Protein AF-A0A938YF07-F1 (afdb_monomer)

Organism: NCBI:txid2803911

Radius of gyration: 25.74 Å; Cα contacts (8 Å, |Δi|>4): 248; chains: 1; bounding box: 40×55×88 Å

Structure (mmCIF, N/CA/C/O backbone):
data_AF-A0A938YF07-F1
#
_entry.id   AF-A0A938YF07-F1
#
loop_
_atom_site.group_PDB
_atom_site.id
_atom_site.type_symbol
_atom_site.label_atom_id
_atom_site.label_alt_id
_atom_site.label_comp_id
_atom_site.label_asym_id
_atom_site.label_entity_id
_atom_site.label_seq_id
_atom_site.pdbx_PDB_ins_code
_atom_site.Cartn_x
_atom_site.Cartn_y
_atom_site.Cartn_z
_atom_site.occupancy
_atom_site.B_iso_or_equiv
_atom_site.auth_seq_id
_atom_site.auth_comp_id
_atom_site.auth_asym_id
_atom_site.auth_atom_id
_atom_site.pdbx_PDB_model_num
ATOM 1 N N . MET A 1 1 ? 20.511 15.046 -37.469 1.00 50.72 1 MET A N 1
ATOM 2 C CA . MET A 1 1 ? 19.930 14.562 -36.196 1.00 50.72 1 MET A CA 1
ATOM 3 C C . MET A 1 1 ? 20.754 15.135 -35.040 1.00 50.72 1 MET A C 1
ATOM 5 O O . MET A 1 1 ? 21.397 14.382 -34.330 1.00 50.72 1 MET A O 1
ATOM 9 N N . HIS A 1 2 ? 20.788 16.470 -34.913 1.00 53.12 2 HIS A N 1
ATOM 10 C CA . HIS A 1 2 ? 21.632 17.211 -33.957 1.00 53.12 2 HIS A CA 1
ATOM 11 C C . HIS A 1 2 ? 21.012 18.597 -33.641 1.00 53.12 2 HIS A C 1
ATOM 13 O O . HIS A 1 2 ? 21.689 19.609 -33.744 1.00 53.12 2 HIS A O 1
ATOM 19 N N . ASP A 1 3 ? 19.713 18.646 -33.309 1.00 53.66 3 ASP A N 1
ATOM 20 C CA . ASP A 1 3 ? 18.954 19.914 -33.177 1.00 53.66 3 ASP A CA 1
ATOM 21 C C . ASP A 1 3 ? 18.110 20.046 -31.891 1.00 53.66 3 ASP A C 1
ATOM 23 O O . ASP A 1 3 ? 17.462 21.066 -31.680 1.00 53.66 3 ASP A O 1
ATOM 27 N N . PHE A 1 4 ? 18.107 19.046 -31.001 1.00 54.47 4 PHE A N 1
ATOM 28 C CA . PHE A 1 4 ? 17.311 19.118 -29.764 1.00 54.47 4 PHE A CA 1
ATOM 29 C C . PHE A 1 4 ? 18.006 19.901 -28.637 1.00 54.47 4 PHE A C 1
ATOM 31 O O . PHE A 1 4 ? 17.347 20.675 -27.944 1.00 54.47 4 PHE A O 1
ATOM 38 N N . ASP A 1 5 ? 19.326 19.764 -28.476 1.00 56.06 5 ASP A N 1
ATOM 39 C CA . ASP A 1 5 ? 20.078 20.451 -27.415 1.00 56.06 5 ASP A CA 1
ATOM 40 C C . ASP A 1 5 ? 20.082 21.981 -27.565 1.00 56.06 5 ASP A C 1
ATOM 42 O O . ASP A 1 5 ? 20.014 22.696 -26.567 1.00 56.06 5 ASP A O 1
ATOM 46 N N . ALA A 1 6 ? 20.094 22.494 -28.802 1.00 57.19 6 ALA A N 1
ATOM 47 C CA . ALA A 1 6 ? 20.014 23.932 -29.069 1.00 57.19 6 ALA A CA 1
ATOM 48 C C . ALA A 1 6 ? 18.688 24.529 -28.561 1.00 57.19 6 ALA A C 1
ATOM 50 O O . ALA A 1 6 ? 18.680 25.529 -27.842 1.00 57.19 6 ALA A O 1
ATOM 51 N N . PHE A 1 7 ? 17.567 23.863 -28.857 1.00 54.53 7 PHE A N 1
ATOM 52 C CA . PHE A 1 7 ? 16.231 24.307 -28.449 1.00 54.53 7 PHE A CA 1
ATOM 53 C C . PHE A 1 7 ? 16.016 24.227 -26.924 1.00 54.53 7 PHE A C 1
ATOM 55 O O . PHE A 1 7 ? 15.278 25.024 -26.347 1.00 54.53 7 PHE A O 1
ATOM 62 N N . ALA A 1 8 ? 16.692 23.288 -26.251 1.00 58.72 8 ALA A N 1
ATOM 63 C CA . ALA A 1 8 ? 16.672 23.158 -24.793 1.00 58.72 8 ALA A CA 1
ATOM 64 C C . ALA A 1 8 ? 17.490 24.244 -24.061 1.00 58.72 8 ALA A C 1
ATOM 66 O O . ALA A 1 8 ? 17.26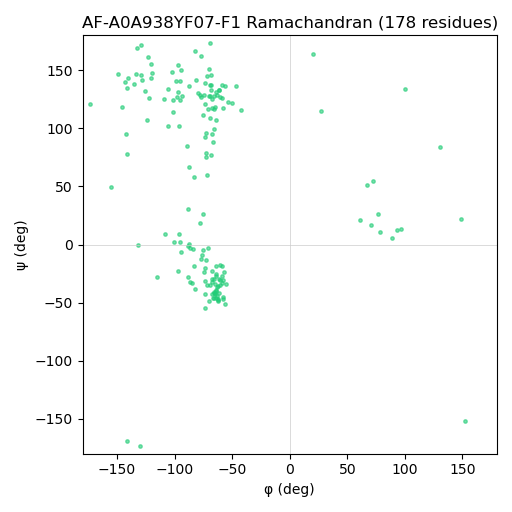3 24.476 -22.871 1.00 58.72 8 ALA A O 1
ATOM 67 N N . GLY A 1 9 ? 18.427 24.907 -24.751 1.00 56.53 9 GLY A N 1
ATOM 68 C CA . GLY A 1 9 ? 19.141 26.080 -24.242 1.00 56.53 9 GLY A CA 1
ATOM 69 C C . GLY A 1 9 ? 18.255 27.327 -24.227 1.00 56.53 9 GLY A C 1
ATOM 70 O O . GLY A 1 9 ? 18.045 27.916 -23.172 1.00 56.53 9 GLY A O 1
ATOM 71 N N . GLU A 1 10 ? 17.666 27.668 -25.376 1.00 50.78 10 GLU A N 1
ATOM 72 C CA . GLU A 1 10 ? 16.867 28.892 -25.585 1.00 50.78 10 GLU A CA 1
ATOM 73 C C . GLU A 1 10 ? 15.701 29.045 -24.581 1.00 50.78 10 GLU A C 1
ATOM 75 O O . GLU A 1 10 ? 15.372 30.146 -24.141 1.00 50.78 10 GLU A O 1
ATOM 80 N N . LEU A 1 11 ? 15.094 27.927 -24.162 1.00 55.41 11 LEU A N 1
ATOM 81 C CA . LEU A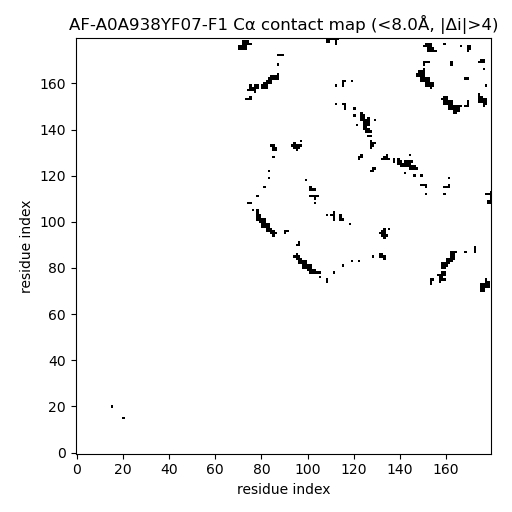 1 11 ? 14.001 27.898 -23.180 1.00 55.41 11 LEU A CA 1
ATOM 82 C C . LEU A 1 11 ? 14.430 28.176 -21.727 1.00 55.41 11 LEU A C 1
ATOM 84 O O . LEU A 1 11 ? 13.561 28.404 -20.886 1.00 55.41 11 LEU A O 1
ATOM 88 N N . ARG A 1 12 ? 15.730 28.147 -21.403 1.00 59.44 12 ARG A N 1
ATOM 89 C CA . ARG A 1 12 ? 16.237 28.414 -20.042 1.00 59.44 12 ARG A CA 1
ATOM 90 C C . ARG A 1 12 ? 16.507 29.891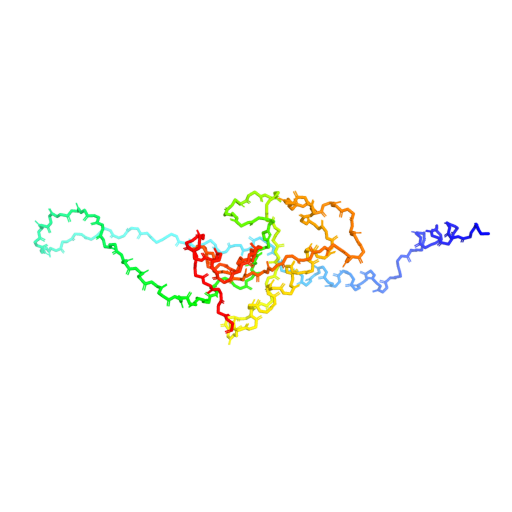 -19.772 1.00 59.44 12 ARG A C 1
ATOM 92 O O . ARG A 1 12 ? 16.384 30.308 -18.625 1.00 59.44 12 ARG A O 1
ATOM 99 N N . ASP A 1 13 ? 16.827 30.661 -20.810 1.00 54.12 13 ASP A N 1
ATOM 100 C CA . ASP A 1 13 ? 17.122 32.097 -20.715 1.00 54.12 13 ASP A CA 1
ATOM 101 C C . ASP A 1 13 ? 15.905 32.996 -21.017 1.00 54.12 13 ASP A C 1
ATOM 103 O O . ASP A 1 13 ? 16.015 34.222 -20.969 1.00 54.12 13 ASP A O 1
ATOM 107 N N . GLN A 1 14 ? 14.717 32.429 -21.277 1.00 57.50 14 GLN A N 1
ATOM 108 C CA . GLN A 1 14 ? 13.492 33.231 -21.346 1.00 57.50 14 GLN A CA 1
ATOM 109 C C . GLN A 1 14 ? 13.132 33.790 -19.956 1.00 57.50 14 GLN A C 1
ATOM 111 O O . GLN A 1 14 ? 12.811 33.013 -19.051 1.00 57.50 14 GLN A O 1
ATOM 116 N N . PRO A 1 15 ? 13.114 35.124 -19.759 1.00 58.19 15 PRO A N 1
ATOM 117 C CA . PRO A 1 15 ? 12.667 35.700 -18.501 1.00 58.19 15 PRO A CA 1
ATOM 118 C C . PRO A 1 15 ? 11.176 35.408 -18.314 1.00 58.19 15 PRO A C 1
ATOM 120 O O . PRO A 1 15 ? 10.360 35.700 -19.192 1.00 58.19 15 PRO A O 1
ATOM 123 N N . LEU A 1 16 ? 10.820 34.840 -17.157 1.00 58.72 16 LEU A N 1
ATOM 124 C CA . LEU A 1 16 ? 9.436 34.530 -16.797 1.00 58.72 16 LEU A CA 1
ATOM 125 C C . LEU A 1 16 ? 8.546 35.760 -17.011 1.00 58.72 16 LEU A C 1
ATOM 127 O O . LEU A 1 16 ? 8.784 36.817 -16.426 1.00 58.72 16 LEU A O 1
ATOM 131 N N . ALA A 1 17 ? 7.518 35.618 -17.851 1.00 66.00 17 ALA A N 1
ATOM 132 C CA . ALA A 1 17 ? 6.620 36.720 -18.175 1.00 66.00 17 ALA A CA 1
ATOM 133 C C . ALA A 1 17 ? 6.002 37.302 -16.885 1.00 66.00 17 ALA A C 1
ATOM 135 O O . ALA A 1 17 ? 5.555 36.527 -16.033 1.00 66.00 17 ALA A O 1
ATOM 136 N N . PRO A 1 18 ? 5.918 38.637 -16.724 1.00 63.75 18 PRO A N 1
ATOM 137 C CA . PRO A 1 18 ? 5.571 39.258 -15.440 1.00 63.75 18 PRO A CA 1
ATOM 138 C C . PRO A 1 18 ? 4.205 38.811 -14.889 1.00 63.75 18 PRO A C 1
ATOM 140 O O . PRO A 1 18 ? 4.049 38.667 -13.679 1.00 63.75 18 PRO A O 1
ATOM 143 N N . ALA A 1 19 ? 3.248 38.474 -15.760 1.00 65.75 19 ALA A N 1
ATOM 144 C CA . ALA A 1 19 ? 1.957 37.907 -15.362 1.00 65.75 19 ALA A CA 1
ATOM 145 C C . ALA A 1 19 ? 2.076 36.558 -14.615 1.00 65.75 19 ALA A C 1
ATOM 147 O O . ALA A 1 19 ? 1.314 36.301 -13.685 1.00 65.75 19 ALA A O 1
ATOM 148 N N . ALA A 1 20 ? 3.046 35.707 -14.974 1.00 66.94 20 ALA A N 1
ATOM 149 C CA . ALA A 1 20 ? 3.313 34.455 -14.264 1.00 66.94 20 ALA A CA 1
ATOM 150 C C . ALA A 1 20 ? 3.954 34.710 -12.888 1.00 66.94 20 ALA A C 1
ATOM 152 O O . ALA A 1 20 ? 3.644 34.017 -11.918 1.00 66.94 20 ALA A O 1
ATOM 153 N N . GLN A 1 21 ? 4.797 35.743 -12.779 1.00 74.06 21 GLN A N 1
ATOM 154 C CA . GLN A 1 21 ? 5.391 36.165 -11.510 1.00 74.06 21 GLN A CA 1
ATOM 155 C C . GLN A 1 21 ? 4.326 36.703 -10.539 1.00 74.06 21 GLN A C 1
ATOM 157 O O . GLN A 1 21 ? 4.348 36.352 -9.358 1.00 74.06 21 GLN A O 1
ATOM 162 N N . GLU A 1 22 ? 3.351 37.482 -11.021 1.00 73.94 22 GLU A N 1
ATOM 163 C CA . GLU A 1 22 ? 2.222 37.934 -10.194 1.00 73.94 22 GLU A CA 1
ATOM 164 C C . GLU A 1 22 ? 1.316 36.778 -9.747 1.00 73.94 22 GLU A C 1
ATOM 166 O O . GLU A 1 22 ? 0.947 36.718 -8.574 1.00 73.94 22 GLU A O 1
ATOM 171 N N . GLN A 1 23 ? 1.011 35.817 -10.629 1.00 75.88 23 GLN A N 1
ATOM 172 C CA . GLN A 1 23 ? 0.246 34.618 -10.257 1.00 75.88 23 GLN A CA 1
ATOM 173 C C . GLN A 1 23 ? 0.969 33.772 -9.197 1.00 75.88 23 GLN A C 1
ATOM 175 O O . GLN A 1 23 ? 0.345 33.334 -8.230 1.00 75.88 23 GLN A O 1
ATOM 180 N N . HIS A 1 24 ? 2.287 33.590 -9.323 1.00 74.81 24 HIS A N 1
ATOM 181 C CA . HIS A 1 24 ? 3.082 32.863 -8.332 1.00 74.81 24 HIS A CA 1
ATOM 182 C C . HIS A 1 24 ? 3.109 33.584 -6.970 1.00 74.81 24 HIS A C 1
ATOM 184 O O . HIS A 1 24 ? 2.916 32.955 -5.929 1.00 74.81 24 HIS A O 1
ATOM 190 N N . LEU A 1 25 ? 3.255 34.915 -6.962 1.00 81.12 25 LEU A N 1
ATOM 191 C CA . LEU A 1 25 ? 3.192 35.725 -5.739 1.00 81.12 25 LEU A CA 1
ATOM 192 C C . LEU A 1 25 ? 1.793 35.749 -5.102 1.00 81.12 25 LEU A C 1
ATOM 194 O O . LEU A 1 25 ? 1.686 35.818 -3.878 1.00 81.12 25 LEU A O 1
ATOM 198 N N . ALA A 1 26 ? 0.724 35.678 -5.898 1.00 79.31 26 ALA A N 1
ATOM 199 C CA . ALA A 1 26 ? -0.638 35.530 -5.391 1.00 79.31 26 ALA A CA 1
ATOM 200 C C . ALA A 1 26 ? -0.846 34.157 -4.727 1.00 79.31 26 ALA A C 1
ATOM 202 O O . ALA A 1 26 ? -1.408 34.091 -3.634 1.00 79.31 26 ALA A O 1
ATOM 203 N N . LEU A 1 27 ? -0.327 33.083 -5.335 1.00 79.62 27 LEU A N 1
ATOM 204 C CA . LEU A 1 27 ? -0.394 31.729 -4.779 1.00 79.62 27 LEU A CA 1
ATOM 205 C C . LEU A 1 27 ? 0.346 31.633 -3.434 1.00 79.62 27 LEU A C 1
ATOM 207 O O . LEU A 1 27 ? -0.231 31.166 -2.453 1.00 79.62 27 LEU A O 1
ATOM 211 N N . LEU A 1 28 ? 1.580 32.146 -3.354 1.00 79.69 28 LEU A N 1
ATOM 212 C CA . LEU A 1 28 ? 2.385 32.137 -2.122 1.00 79.69 28 LEU A CA 1
ATOM 213 C C . LEU A 1 28 ? 1.733 32.915 -0.965 1.00 79.69 28 LEU A C 1
ATOM 215 O O . LEU A 1 28 ? 1.918 32.549 0.190 1.00 79.69 28 LEU A O 1
ATOM 219 N N . ARG A 1 29 ? 0.937 33.953 -1.259 1.00 81.94 29 ARG A N 1
ATOM 220 C CA . ARG A 1 29 ? 0.159 34.713 -0.259 1.00 81.94 29 ARG A CA 1
ATOM 221 C C . ARG A 1 29 ? -1.111 34.005 0.224 1.00 81.94 29 ARG A C 1
ATOM 223 O O . ARG A 1 29 ? -1.709 34.469 1.188 1.00 81.94 29 ARG A O 1
ATOM 230 N N . SER A 1 30 ? -1.543 32.933 -0.442 1.00 77.88 30 SER A N 1
ATOM 231 C CA . SER A 1 30 ? -2.731 32.154 -0.052 1.00 77.88 30 SER A CA 1
ATOM 232 C C . SER A 1 30 ? -2.414 30.944 0.837 1.00 77.88 30 SER A C 1
ATOM 234 O O . SER A 1 30 ? -3.331 30.302 1.345 1.00 77.88 30 SER A O 1
ATOM 236 N N . LEU A 1 31 ? -1.128 30.640 1.047 1.00 79.88 31 LEU A N 1
ATOM 237 C CA . LEU A 1 31 ? -0.690 29.570 1.940 1.00 79.88 31 LEU A CA 1
ATOM 238 C C . LEU A 1 31 ? -0.862 30.003 3.411 1.00 79.88 31 LEU A C 1
ATOM 240 O O . LEU A 1 31 ? -0.389 31.084 3.771 1.00 79.88 31 LEU A O 1
ATOM 244 N N . PRO A 1 32 ? -1.514 29.197 4.271 1.00 74.69 32 PRO A N 1
ATOM 245 C CA . PRO A 1 32 ? -1.652 29.512 5.690 1.00 74.69 32 PRO A CA 1
ATOM 246 C C . PRO A 1 32 ? -0.302 29.426 6.415 1.00 74.69 32 PRO A C 1
ATOM 248 O O . PRO A 1 32 ? 0.536 28.581 6.095 1.00 74.69 32 PRO A O 1
ATOM 251 N N . ASP A 1 33 ? -0.103 30.292 7.410 1.00 70.56 33 ASP A N 1
ATOM 252 C CA . ASP A 1 33 ? 1.148 30.369 8.170 1.00 70.56 33 ASP A CA 1
ATOM 253 C C . ASP A 1 33 ? 1.360 29.094 9.023 1.00 70.56 33 ASP A C 1
ATOM 255 O O . ASP A 1 33 ? 0.491 28.743 9.829 1.00 70.56 33 ASP A O 1
ATOM 259 N N . PRO A 1 34 ? 2.499 28.383 8.891 1.00 57.16 34 PRO A N 1
ATOM 260 C CA . PRO A 1 34 ? 2.775 27.168 9.660 1.00 57.16 34 PRO A CA 1
ATOM 261 C C . PRO A 1 34 ? 3.057 27.411 11.159 1.00 57.16 34 PRO A C 1
ATOM 263 O O . PRO A 1 34 ? 3.269 26.445 11.898 1.00 57.16 34 PRO A O 1
ATOM 266 N N . GLY A 1 35 ? 3.091 28.663 11.629 1.00 54.09 35 GLY A N 1
ATOM 267 C CA . GLY A 1 35 ? 3.403 29.020 13.014 1.00 54.09 35 GLY A CA 1
ATOM 268 C C . GLY A 1 35 ? 2.302 28.724 14.044 1.00 54.09 35 GLY A C 1
ATOM 269 O O . GLY A 1 35 ? 2.615 28.413 15.196 1.00 54.09 35 GLY A O 1
ATOM 270 N N . GLU A 1 36 ? 1.019 28.784 13.672 1.00 50.62 36 GLU A N 1
ATOM 271 C CA . GLU A 1 36 ? -0.093 28.768 14.641 1.00 50.62 36 GLU A CA 1
ATOM 272 C C . GLU A 1 36 ? -0.574 27.357 15.031 1.00 50.62 36 GLU A C 1
ATOM 274 O O . GLU A 1 36 ? -1.713 26.957 14.788 1.00 50.62 36 GLU A O 1
ATOM 279 N N . ARG A 1 37 ? 0.279 26.595 15.729 1.00 53.22 37 ARG A N 1
ATOM 280 C CA . ARG A 1 37 ? -0.170 25.404 16.478 1.00 53.22 37 ARG A CA 1
ATOM 281 C C . ARG A 1 37 ? -0.921 25.857 17.745 1.00 53.22 37 ARG A C 1
ATOM 283 O O . ARG A 1 37 ? -0.295 26.503 18.589 1.00 53.22 37 ARG A O 1
ATOM 290 N N . PRO A 1 38 ? -2.205 25.501 17.960 1.00 45.00 38 PRO A N 1
ATOM 291 C CA . PRO A 1 38 ? -2.936 25.932 19.151 1.00 45.00 38 PRO A CA 1
ATOM 292 C C . PRO A 1 38 ? -2.330 25.354 20.438 1.00 45.00 38 PRO A C 1
ATOM 294 O O . PRO A 1 38 ? -2.472 24.167 20.737 1.00 45.00 38 PRO A O 1
ATOM 297 N N . VAL A 1 39 ? -1.663 26.197 21.231 1.00 55.97 39 VAL A N 1
ATOM 298 C CA . VAL A 1 39 ? -1.123 25.806 22.541 1.00 55.97 39 VAL A CA 1
ATOM 299 C C . VAL A 1 39 ? -2.280 25.678 23.532 1.00 55.97 39 VAL A C 1
ATOM 301 O O . VAL A 1 39 ? -2.694 26.648 24.165 1.00 55.97 39 VAL A O 1
ATOM 304 N N . THR A 1 40 ? -2.819 24.465 23.669 1.00 56.22 40 THR A N 1
ATOM 305 C CA . THR A 1 40 ? -3.907 24.163 24.608 1.00 56.22 40 THR A CA 1
ATOM 306 C C . THR A 1 40 ? -3.490 24.506 26.048 1.00 56.22 40 THR A C 1
ATOM 308 O O . THR A 1 40 ? -2.544 23.894 26.560 1.00 56.22 40 THR A O 1
ATOM 311 N N . PRO A 1 41 ? -4.162 25.448 26.738 1.00 46.06 41 PRO A N 1
ATOM 312 C CA . PRO A 1 41 ? -3.765 25.860 28.080 1.00 46.06 41 PRO A CA 1
ATOM 313 C C . PRO A 1 41 ? -3.995 24.737 29.100 1.00 46.06 41 PRO A C 1
ATOM 315 O O . PRO A 1 41 ? -5.021 24.057 29.098 1.00 46.06 41 PRO A O 1
ATOM 318 N N . ALA A 1 42 ? -3.028 24.543 29.998 1.00 48.38 42 ALA A N 1
ATOM 319 C CA . ALA A 1 42 ? -2.983 23.379 30.879 1.00 48.38 42 ALA A CA 1
ATOM 320 C C . ALA A 1 42 ? -4.179 23.288 31.851 1.00 48.38 42 ALA A C 1
ATOM 322 O O . ALA A 1 42 ? -4.438 24.201 32.643 1.00 48.38 42 ALA A O 1
ATOM 323 N N . ALA A 1 43 ? -4.840 22.124 31.877 1.00 45.06 43 ALA A N 1
ATOM 324 C CA . ALA A 1 43 ? -5.904 21.796 32.825 1.00 45.06 43 ALA A CA 1
ATOM 325 C C . ALA A 1 43 ? -5.360 21.693 34.269 1.00 45.06 43 ALA A C 1
ATOM 327 O O . ALA A 1 43 ? -4.941 20.640 34.755 1.00 45.06 43 ALA A O 1
ATOM 328 N N . ARG A 1 44 ? -5.332 22.834 34.964 1.00 49.28 44 ARG A N 1
ATOM 329 C CA . ARG A 1 44 ? -4.754 23.002 36.305 1.00 49.28 44 ARG A CA 1
ATOM 330 C C . ARG A 1 44 ? -5.406 22.074 37.341 1.00 49.28 44 ARG A C 1
ATOM 332 O O . ARG A 1 44 ? -6.611 22.141 37.575 1.00 49.28 44 ARG A O 1
ATOM 339 N N . ARG A 1 45 ? -4.576 21.287 38.042 1.00 51.47 45 ARG A N 1
ATOM 340 C CA . ARG A 1 45 ? -4.960 20.409 39.170 1.00 51.47 45 ARG A CA 1
ATOM 341 C C . ARG A 1 45 ? -5.942 21.092 40.138 1.00 51.47 45 ARG A C 1
ATOM 343 O O . ARG A 1 45 ? -5.542 22.004 40.864 1.00 51.47 45 ARG A O 1
ATOM 350 N N . ARG A 1 46 ? -7.170 20.576 40.264 1.00 49.59 46 ARG A N 1
ATOM 351 C CA . ARG A 1 46 ? -8.051 20.856 41.413 1.00 49.59 46 ARG A CA 1
ATOM 352 C C . ARG A 1 46 ? -7.928 19.726 42.438 1.00 49.59 46 ARG A C 1
ATOM 354 O O . ARG A 1 46 ? -8.493 18.655 42.263 1.00 49.59 46 ARG A O 1
ATOM 361 N N . ARG A 1 47 ? -7.175 19.961 43.519 1.00 50.53 47 ARG A N 1
ATOM 362 C CA . ARG A 1 47 ? -7.198 19.088 44.706 1.00 50.53 47 ARG A CA 1
ATOM 363 C C . ARG A 1 47 ? -8.488 19.352 45.488 1.00 50.53 47 ARG A C 1
ATOM 365 O O . ARG A 1 47 ? -8.603 20.406 46.102 1.00 50.53 47 ARG A O 1
ATOM 372 N N . GLY A 1 48 ? -9.401 18.383 45.502 1.00 42.66 48 GLY A N 1
ATOM 373 C CA . GLY A 1 48 ? -10.562 18.342 46.394 1.00 42.66 48 GLY A CA 1
ATOM 374 C C . GLY A 1 48 ? -10.577 17.045 47.206 1.00 42.66 48 GLY A C 1
ATOM 375 O O . GLY A 1 48 ? -10.837 15.980 46.663 1.00 42.66 48 GLY A O 1
ATOM 376 N N . ARG A 1 49 ? -10.275 17.141 48.503 1.00 47.53 49 ARG A N 1
ATOM 377 C CA . ARG A 1 49 ? -10.698 16.192 49.556 1.00 47.53 49 ARG A CA 1
ATOM 378 C C . ARG A 1 49 ? -11.989 16.787 50.159 1.00 47.53 49 ARG A C 1
ATOM 380 O O . ARG A 1 49 ? -12.076 18.011 50.167 1.00 47.53 49 ARG A O 1
ATOM 387 N N . VAL A 1 50 ? -12.992 16.087 50.697 1.00 43.84 50 VAL A N 1
ATOM 388 C CA . VAL A 1 50 ? -13.296 14.654 50.970 1.00 43.84 50 VAL A CA 1
ATOM 389 C C . VAL A 1 50 ? -14.824 14.453 50.680 1.00 43.84 50 VAL A C 1
ATOM 391 O O . VAL A 1 50 ? -15.402 15.355 50.087 1.00 43.84 50 VAL A O 1
ATOM 394 N N . ILE A 1 51 ? -15.584 13.380 50.974 1.00 44.31 51 ILE A N 1
ATOM 395 C CA . ILE A 1 51 ? -15.500 12.243 51.920 1.00 44.31 51 ILE A CA 1
ATOM 396 C C . ILE A 1 51 ? -16.190 11.003 51.299 1.00 44.31 51 ILE A C 1
ATOM 398 O O . ILE A 1 51 ? -17.235 11.154 50.678 1.00 44.31 51 ILE A O 1
ATOM 402 N N . GLY A 1 52 ? -15.696 9.792 51.597 1.00 39.66 52 GLY A N 1
ATOM 403 C CA . GLY A 1 52 ? -16.535 8.581 51.695 1.00 39.66 52 GLY A CA 1
ATOM 404 C C . GLY A 1 52 ? -16.557 7.627 50.490 1.00 39.66 52 GLY A C 1
ATOM 405 O O . GLY A 1 52 ? -16.751 8.051 49.359 1.00 39.66 52 GLY A O 1
ATOM 406 N N . GLY A 1 53 ? -16.415 6.320 50.763 1.00 41.81 53 GLY A N 1
ATOM 407 C CA . GLY A 1 53 ? -16.644 5.243 49.783 1.00 41.81 53 GLY A CA 1
ATOM 408 C C . GLY A 1 53 ? -15.523 4.201 49.678 1.00 41.81 53 GLY A C 1
ATOM 409 O O . GLY A 1 53 ? -14.675 4.313 48.807 1.00 41.81 53 GLY A O 1
ATOM 410 N N . LEU A 1 54 ? -15.551 3.205 50.575 1.00 44.09 54 LEU A N 1
ATOM 411 C CA . LEU A 1 54 ? -14.979 1.844 50.487 1.00 44.09 54 LEU A CA 1
ATOM 412 C C . LEU A 1 54 ? -13.739 1.591 49.585 1.00 44.09 54 LEU A C 1
ATOM 414 O O . LEU A 1 54 ? -13.831 1.579 48.362 1.00 44.09 54 LEU A O 1
ATOM 418 N N . ALA A 1 55 ? -12.604 1.222 50.194 1.00 49.03 55 ALA A N 1
ATOM 419 C CA . ALA A 1 55 ? -11.393 0.808 49.477 1.00 49.03 55 ALA A CA 1
ATOM 420 C C . ALA A 1 55 ? -11.156 -0.716 49.533 1.00 49.03 55 ALA A C 1
ATOM 422 O O . ALA A 1 55 ? -10.632 -1.229 50.519 1.00 49.03 55 ALA A O 1
ATOM 423 N N . ILE A 1 56 ? -11.483 -1.418 48.443 1.00 48.72 56 ILE A N 1
ATOM 424 C CA . ILE A 1 56 ? -10.930 -2.731 48.060 1.00 48.72 56 ILE A CA 1
ATOM 425 C C . ILE A 1 56 ? -10.756 -2.679 46.528 1.00 48.72 56 ILE A C 1
ATOM 427 O O . ILE A 1 56 ? -11.652 -2.211 45.838 1.00 48.72 56 ILE A O 1
ATOM 431 N N . GLY A 1 57 ? -9.653 -3.102 45.914 1.00 45.88 57 GLY A N 1
ATOM 432 C CA . GLY A 1 57 ? -8.456 -3.711 46.508 1.00 45.88 57 GLY A CA 1
ATOM 433 C C . GLY A 1 57 ? -7.748 -4.724 45.603 1.00 45.88 57 GLY A C 1
ATOM 434 O O . GLY A 1 57 ? -7.034 -5.574 46.120 1.00 45.88 57 GLY A O 1
ATOM 435 N N . ALA A 1 58 ? -7.945 -4.667 44.281 1.00 44.09 58 ALA A N 1
ATOM 436 C CA . ALA A 1 58 ? -7.257 -5.528 43.323 1.00 44.09 58 ALA A CA 1
ATOM 437 C C . ALA A 1 58 ? -6.994 -4.782 42.005 1.00 44.09 58 ALA A C 1
ATOM 439 O O . ALA A 1 58 ? -7.923 -4.371 41.314 1.00 44.09 58 ALA A O 1
ATOM 440 N N . VAL A 1 59 ? -5.718 -4.635 41.652 1.00 58.56 59 VAL A N 1
ATOM 441 C CA . VAL A 1 59 ? -5.277 -4.414 40.270 1.00 58.56 59 VAL A CA 1
ATOM 442 C C . VAL A 1 59 ? -4.775 -5.758 39.769 1.00 58.56 59 VAL A C 1
ATOM 444 O O . VAL A 1 59 ? -3.878 -6.301 40.405 1.00 58.56 59 VAL A O 1
ATOM 447 N N . LEU A 1 60 ? -5.304 -6.263 38.649 1.00 46.03 60 LEU A N 1
ATOM 448 C CA . LEU A 1 60 ? -4.564 -7.083 37.678 1.00 46.03 60 LEU A CA 1
ATOM 449 C C . LEU A 1 60 ? -5.412 -7.372 36.422 1.00 46.03 60 LEU A C 1
ATOM 451 O O . LEU A 1 60 ? -6.492 -7.934 36.522 1.00 46.03 60 LEU A O 1
ATOM 455 N N . ALA A 1 61 ? -4.867 -6.935 35.283 1.00 50.81 61 ALA A N 1
ATOM 456 C CA . ALA A 1 61 ? -4.896 -7.440 33.899 1.00 50.81 61 ALA A CA 1
ATOM 457 C C . ALA A 1 61 ? -5.975 -8.419 33.344 1.00 50.81 61 ALA A C 1
ATOM 459 O O . ALA A 1 61 ? -6.626 -9.192 34.030 1.00 50.81 61 ALA A O 1
ATOM 460 N N . VAL A 1 62 ? -5.998 -8.471 32.003 1.00 49.09 62 VAL A N 1
ATOM 461 C CA . VAL A 1 62 ? -6.640 -9.492 31.142 1.00 49.09 62 VAL A CA 1
ATOM 462 C C . VAL A 1 62 ? -8.174 -9.456 31.071 1.00 49.09 62 VAL A C 1
ATOM 464 O O . VAL A 1 62 ? -8.859 -10.472 31.149 1.00 49.09 62 VAL A O 1
ATOM 467 N N . GLY A 1 63 ? -8.712 -8.287 30.711 1.00 36.78 63 GLY A N 1
ATOM 468 C CA . GLY A 1 63 ? -9.912 -8.217 29.865 1.00 36.78 63 GLY A CA 1
ATOM 469 C C . GLY A 1 63 ? -9.580 -8.618 28.420 1.00 36.78 63 GLY A C 1
ATOM 470 O O . GLY A 1 63 ? -9.664 -7.792 27.517 1.00 36.78 63 GLY A O 1
ATOM 471 N N . GLY A 1 64 ? -9.098 -9.848 28.215 1.00 43.22 64 GLY A N 1
ATOM 472 C CA . GLY A 1 64 ? -8.634 -10.338 26.916 1.00 43.22 64 GLY A CA 1
ATOM 473 C C . GLY A 1 64 ? -9.799 -10.592 25.966 1.00 43.22 64 GLY A C 1
ATOM 474 O O . GLY A 1 64 ? -10.403 -11.661 26.012 1.00 43.22 64 GLY A O 1
ATOM 475 N N . GLY A 1 65 ? -10.116 -9.618 25.111 1.00 39.16 65 GLY A N 1
ATOM 476 C CA . GLY A 1 65 ? -11.156 -9.749 24.093 1.00 39.16 65 GLY A CA 1
ATOM 477 C C . GLY A 1 65 ? -10.782 -10.797 23.048 1.00 39.16 65 GLY A C 1
ATOM 478 O O . GLY A 1 65 ? -10.022 -10.513 22.126 1.00 39.16 65 GLY A O 1
ATOM 479 N N . THR A 1 66 ? -11.328 -12.007 23.175 1.00 47.84 66 THR A N 1
ATOM 480 C CA . THR A 1 66 ? -11.177 -13.091 22.198 1.00 47.84 66 THR A CA 1
ATOM 481 C C . THR A 1 66 ? -11.997 -12.801 20.942 1.00 47.84 66 THR A C 1
ATOM 483 O O . THR A 1 66 ? -13.082 -13.342 20.733 1.00 47.84 66 THR A O 1
ATOM 486 N N . ALA A 1 67 ? -11.455 -11.940 20.080 1.00 47.25 67 ALA A N 1
ATOM 487 C CA . ALA A 1 67 ? -11.968 -11.681 18.742 1.00 47.25 67 ALA A CA 1
ATOM 488 C C . ALA A 1 67 ? -11.778 -12.917 17.840 1.00 47.25 67 ALA A C 1
ATOM 490 O O . ALA A 1 67 ? -10.877 -12.972 17.006 1.00 47.25 67 ALA A O 1
ATOM 491 N N . VAL A 1 68 ? -12.639 -13.927 18.011 1.00 48.06 68 VAL A N 1
ATOM 492 C CA . VAL A 1 68 ? -12.761 -15.077 17.099 1.00 48.06 68 VAL A CA 1
ATOM 493 C C . VAL A 1 68 ? -13.444 -14.596 15.815 1.00 48.06 68 VAL A C 1
ATOM 495 O O . VAL A 1 68 ? -14.639 -14.780 15.591 1.00 48.06 68 VAL A O 1
ATOM 498 N N . ALA A 1 69 ? -12.665 -13.890 15.004 1.00 45.66 69 ALA A N 1
ATOM 499 C CA . ALA A 1 69 ? -13.101 -13.188 13.813 1.00 45.66 69 ALA A CA 1
ATOM 500 C C . ALA A 1 69 ? -13.029 -14.090 12.573 1.00 45.66 69 ALA A C 1
ATOM 502 O O . ALA A 1 69 ? -12.068 -14.047 11.806 1.00 45.66 69 ALA A O 1
ATOM 503 N N . ILE A 1 70 ? -14.079 -14.882 12.340 1.00 41.84 70 ILE A N 1
ATOM 504 C CA . ILE A 1 70 ? -14.290 -15.529 11.038 1.00 41.84 70 ILE A CA 1
ATOM 505 C C . ILE A 1 70 ? -14.604 -14.424 10.016 1.00 41.84 70 ILE A C 1
ATOM 507 O O . ILE A 1 70 ? -15.746 -13.987 9.906 1.00 41.84 70 ILE A O 1
ATOM 511 N N . GLY A 1 71 ? -13.581 -13.947 9.301 1.00 53.06 71 GLY A N 1
ATOM 512 C CA . GLY A 1 71 ? -13.725 -12.955 8.231 1.00 53.06 71 GLY A CA 1
ATOM 513 C C . GLY A 1 71 ? -14.157 -11.560 8.698 1.00 53.06 71 GLY A C 1
ATOM 514 O O . GLY A 1 71 ? -15.105 -11.000 8.149 1.00 53.06 71 GLY A O 1
ATOM 515 N N . ALA A 1 72 ? -13.482 -10.975 9.696 1.00 64.69 72 ALA A N 1
ATOM 516 C CA . ALA A 1 72 ? -13.711 -9.568 10.029 1.00 64.69 72 ALA A CA 1
ATOM 517 C C . ALA A 1 72 ? -13.184 -8.639 8.921 1.00 64.69 72 ALA A C 1
ATOM 519 O O . ALA A 1 72 ? -11.976 -8.444 8.757 1.00 64.69 72 ALA A O 1
ATOM 520 N N . PHE A 1 73 ? -14.123 -8.027 8.202 1.00 73.19 73 PHE A N 1
ATOM 521 C CA . PHE A 1 73 ? -13.873 -6.819 7.427 1.00 73.19 73 PHE A CA 1
ATOM 522 C C . PHE A 1 73 ? -13.891 -5.609 8.363 1.00 73.19 73 PHE A C 1
ATOM 524 O O . PHE A 1 73 ? -14.837 -5.422 9.132 1.00 73.19 73 PHE A O 1
ATOM 531 N N . SER A 1 74 ? -12.865 -4.770 8.278 1.00 76.12 74 SER A N 1
ATOM 532 C CA . SER A 1 74 ? -12.774 -3.499 8.997 1.00 76.12 74 SER A CA 1
ATOM 533 C C . SER A 1 74 ? -12.646 -2.343 8.011 1.00 76.12 74 SER A C 1
ATOM 535 O O . SER A 1 74 ? -12.194 -2.513 6.882 1.00 76.12 74 SER A O 1
ATOM 537 N N . THR A 1 75 ? -13.047 -1.152 8.436 1.00 79.25 75 THR A N 1
ATOM 538 C CA . THR A 1 75 ? -12.844 0.095 7.692 1.00 79.25 75 THR A CA 1
ATOM 539 C C . THR A 1 75 ? -11.577 0.783 8.187 1.00 79.25 75 THR A C 1
ATOM 541 O O . THR A 1 75 ? -11.343 0.811 9.396 1.00 79.25 75 THR A O 1
ATOM 544 N N . ALA A 1 76 ? -10.789 1.371 7.287 1.00 74.88 76 ALA A N 1
ATOM 545 C CA . ALA A 1 76 ? -9.725 2.286 7.693 1.00 74.88 76 ALA A CA 1
ATOM 546 C C . ALA A 1 76 ? -10.334 3.500 8.423 1.00 74.88 76 ALA A C 1
ATOM 548 O O . ALA A 1 76 ? -11.327 4.068 7.968 1.00 74.88 76 ALA A O 1
ATOM 549 N N . THR A 1 77 ? -9.767 3.867 9.572 1.00 74.69 77 THR A N 1
ATOM 550 C CA . THR A 1 77 ? -10.161 5.047 10.363 1.00 74.69 77 THR A CA 1
ATOM 551 C C . THR A 1 77 ? -9.273 6.255 10.086 1.00 74.69 77 THR A C 1
ATOM 553 O O . THR A 1 77 ? -9.703 7.383 10.313 1.00 74.69 77 THR A O 1
ATOM 556 N N . ASP A 1 78 ? -8.056 6.029 9.590 1.00 76.44 78 ASP A N 1
ATOM 557 C CA . ASP A 1 78 ? -7.238 7.049 8.938 1.00 76.44 78 ASP A CA 1
ATOM 558 C C . ASP A 1 78 ? -7.338 6.834 7.422 1.00 76.44 78 ASP A C 1
ATOM 560 O O . ASP A 1 78 ? -6.926 5.796 6.900 1.00 76.44 78 ASP A O 1
ATOM 564 N N . THR A 1 79 ? -7.941 7.802 6.729 1.00 74.69 79 THR A N 1
ATOM 565 C CA . THR A 1 79 ? -8.107 7.793 5.269 1.00 74.69 79 THR A CA 1
ATOM 566 C C . THR A 1 79 ? -7.207 8.808 4.564 1.00 74.69 79 THR A C 1
ATOM 568 O O . THR A 1 79 ? -7.374 9.006 3.365 1.00 74.69 79 THR A O 1
ATOM 571 N N . ALA A 1 80 ? -6.265 9.447 5.271 1.00 77.31 80 ALA A N 1
ATOM 572 C CA . ALA A 1 80 ? -5.311 10.387 4.678 1.00 77.31 80 ALA A CA 1
ATOM 573 C C . ALA A 1 80 ? -4.077 9.674 4.100 1.00 77.31 80 ALA A C 1
ATOM 575 O O . ALA A 1 80 ? -3.536 10.093 3.075 1.00 77.31 80 ALA A O 1
ATOM 576 N N . THR A 1 81 ? -3.655 8.573 4.727 1.00 85.38 81 THR A N 1
ATOM 577 C CA . THR A 1 81 ? -2.409 7.869 4.400 1.00 85.38 81 THR A CA 1
ATOM 578 C C . THR A 1 81 ? -2.619 6.357 4.334 1.00 85.38 81 THR A C 1
ATOM 580 O O . THR A 1 81 ? -3.267 5.771 5.199 1.00 85.38 81 THR A O 1
ATOM 583 N N . GLY A 1 82 ? -2.021 5.707 3.336 1.00 90.94 82 GLY A N 1
ATOM 584 C CA . GLY A 1 82 ? -1.922 4.251 3.242 1.00 90.94 82 GLY A CA 1
ATOM 585 C C . GLY A 1 82 ? -0.506 3.784 2.901 1.00 90.94 82 GLY A C 1
ATOM 586 O O . GLY A 1 82 ? 0.354 4.584 2.527 1.00 90.94 82 GLY A O 1
ATOM 587 N N . TYR A 1 83 ? -0.267 2.476 3.020 1.00 93.12 83 TYR A N 1
ATOM 588 C CA . TYR A 1 83 ? 1.025 1.852 2.720 1.00 93.12 83 TYR A CA 1
ATOM 589 C C . TYR A 1 83 ? 0.901 0.700 1.718 1.00 93.12 83 TYR A C 1
ATOM 591 O O . TYR A 1 83 ? 0.080 -0.200 1.887 1.00 93.12 83 TYR A O 1
ATOM 599 N N . CYS A 1 84 ? 1.759 0.701 0.699 1.00 93.56 84 CYS A N 1
ATOM 600 C CA . CYS A 1 84 ? 1.971 -0.426 -0.207 1.00 93.56 84 CYS A CA 1
ATOM 601 C C . CYS A 1 84 ? 3.210 -1.209 0.246 1.00 93.56 84 CYS A C 1
ATOM 603 O O . CYS A 1 84 ? 4.274 -0.605 0.383 1.00 93.56 84 CYS A O 1
ATOM 605 N N . TYR A 1 85 ? 3.101 -2.523 0.443 1.00 94.56 85 TYR A N 1
ATOM 606 C CA . TYR A 1 85 ? 4.196 -3.373 0.924 1.00 94.56 85 TYR A CA 1
ATOM 607 C C . TYR A 1 85 ? 4.861 -4.196 -0.198 1.00 94.56 85 TYR A C 1
ATOM 609 O O . TYR A 1 85 ? 4.219 -4.592 -1.175 1.00 94.56 85 TYR A O 1
ATOM 617 N N . ALA A 1 86 ? 6.161 -4.458 -0.038 1.00 93.69 86 ALA A N 1
ATOM 618 C CA . ALA A 1 86 ? 7.012 -5.219 -0.953 1.00 93.69 86 ALA A CA 1
ATOM 619 C C . ALA A 1 86 ? 6.966 -6.733 -0.681 1.00 93.69 86 ALA A C 1
ATOM 621 O O . ALA A 1 86 ? 7.074 -7.531 -1.615 1.00 93.69 86 ALA A O 1
ATOM 622 N N . SER A 1 87 ? 6.787 -7.126 0.583 1.00 92.06 87 SER A N 1
ATOM 623 C CA . SER A 1 87 ? 6.552 -8.504 1.023 1.00 92.06 87 SER A CA 1
ATOM 624 C C . SER A 1 87 ? 5.324 -8.606 1.936 1.00 92.06 87 SER A C 1
ATOM 626 O O . SER A 1 87 ? 4.726 -7.604 2.331 1.00 92.06 87 SER A O 1
ATOM 628 N N . ALA A 1 88 ? 4.920 -9.834 2.262 1.00 92.12 88 ALA A N 1
ATOM 629 C CA . ALA A 1 88 ? 3.844 -10.112 3.208 1.00 92.12 88 ALA A CA 1
ATOM 630 C C . ALA A 1 88 ? 4.368 -10.074 4.657 1.00 92.12 88 ALA A C 1
ATOM 632 O O . ALA A 1 88 ? 4.278 -11.064 5.376 1.00 92.12 88 ALA A O 1
ATOM 633 N N . ASP A 1 89 ? 4.940 -8.938 5.068 1.00 89.75 89 ASP A N 1
ATOM 634 C CA . ASP A 1 89 ? 5.555 -8.736 6.384 1.00 89.75 89 ASP A CA 1
ATOM 635 C C . ASP A 1 89 ? 5.237 -7.336 6.925 1.00 89.75 89 ASP A C 1
ATOM 637 O O . ASP A 1 89 ? 5.257 -6.354 6.182 1.00 89.75 89 ASP A O 1
ATOM 641 N N . LEU A 1 90 ? 5.028 -7.217 8.240 1.00 88.00 90 LEU A N 1
ATOM 642 C CA . LEU A 1 90 ? 4.766 -5.938 8.921 1.00 88.00 90 LEU A CA 1
ATOM 643 C C . LEU A 1 90 ? 6.032 -5.084 9.163 1.00 88.00 90 LEU A C 1
ATOM 645 O O . LEU A 1 90 ? 6.005 -4.192 10.009 1.00 88.00 90 LEU A O 1
ATOM 649 N N . ASP A 1 91 ? 7.143 -5.338 8.460 1.00 86.50 91 ASP A N 1
ATOM 650 C CA . ASP A 1 91 ? 8.350 -4.511 8.583 1.00 86.50 91 ASP A CA 1
ATOM 651 C C . ASP A 1 91 ? 8.068 -3.084 8.082 1.00 86.50 91 ASP A C 1
ATOM 653 O O . ASP A 1 91 ? 7.740 -2.858 6.916 1.00 86.50 91 ASP A O 1
ATOM 657 N N . GLU A 1 92 ? 8.199 -2.121 8.993 1.00 81.75 92 GLU A N 1
ATOM 658 C CA . GLU A 1 92 ? 7.987 -0.691 8.773 1.00 81.75 92 GLU A CA 1
ATOM 659 C C . GLU A 1 92 ? 9.126 0.001 8.001 1.00 81.75 92 GLU A C 1
ATOM 661 O O . GLU A 1 92 ? 9.014 1.190 7.679 1.00 81.75 92 GLU A O 1
ATOM 666 N N . SER A 1 93 ? 10.207 -0.729 7.701 1.00 83.12 93 SER A N 1
ATOM 667 C CA . SER A 1 93 ? 11.346 -0.292 6.891 1.00 83.12 93 SER A CA 1
ATOM 668 C C . SER A 1 93 ? 10.926 0.403 5.595 1.00 83.12 93 SER A C 1
ATOM 670 O O . SER A 1 93 ? 10.105 -0.100 4.826 1.00 83.12 93 SER A O 1
ATOM 672 N N . VAL A 1 94 ? 11.595 1.517 5.281 1.00 77.06 94 VAL A N 1
ATOM 673 C CA . VAL A 1 94 ? 11.457 2.222 3.990 1.00 77.06 94 VAL A CA 1
ATOM 674 C C . VAL A 1 94 ? 11.843 1.350 2.789 1.00 77.06 94 VAL A C 1
ATOM 676 O O . VAL A 1 94 ? 11.452 1.644 1.668 1.00 77.06 94 VAL A O 1
ATOM 679 N N . THR A 1 95 ? 12.577 0.251 3.014 1.00 84.38 95 THR A N 1
ATOM 680 C CA . THR A 1 95 ? 12.879 -0.744 1.968 1.00 84.38 95 THR A CA 1
ATOM 681 C C . TH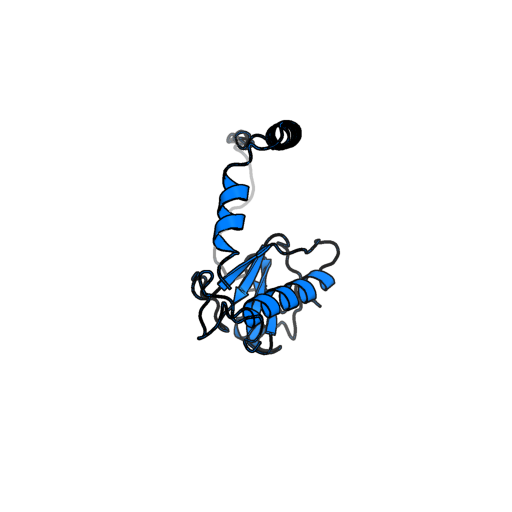R A 1 95 ? 11.824 -1.846 1.848 1.00 84.38 95 THR A C 1
ATOM 683 O O . THR A 1 95 ? 11.967 -2.708 0.988 1.00 84.38 95 THR A O 1
ATOM 686 N N . ASN A 1 96 ? 10.776 -1.841 2.678 1.00 85.56 96 ASN A N 1
ATOM 687 C CA . ASN A 1 96 ? 9.647 -2.773 2.597 1.00 85.56 96 ASN A CA 1
ATOM 688 C C . ASN A 1 96 ? 8.313 -2.081 2.272 1.00 85.56 96 ASN A C 1
ATOM 690 O O . ASN A 1 96 ? 7.463 -2.707 1.651 1.00 85.56 96 ASN A O 1
ATOM 694 N N . ARG A 1 97 ? 8.110 -0.802 2.620 1.00 89.00 97 ARG A N 1
ATOM 695 C CA . ARG A 1 97 ? 6.854 -0.092 2.312 1.00 89.00 97 ARG A CA 1
ATOM 696 C C . ARG A 1 97 ? 7.042 1.258 1.627 1.00 89.00 97 ARG A C 1
ATOM 698 O O . ARG A 1 97 ? 7.958 2.007 1.951 1.00 89.00 97 ARG A O 1
ATOM 705 N N . MET A 1 98 ? 6.105 1.579 0.738 1.00 88.75 98 MET A N 1
ATOM 706 C CA . MET A 1 98 ? 5.900 2.911 0.166 1.00 88.75 98 MET A CA 1
ATOM 707 C C . MET A 1 98 ? 4.658 3.552 0.781 1.00 88.75 98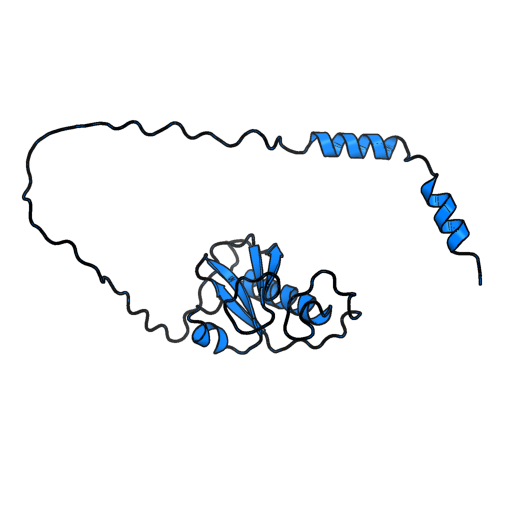 MET A C 1
ATOM 709 O O . MET A 1 98 ? 3.612 2.908 0.863 1.00 88.75 98 MET A O 1
ATOM 713 N N . GLU A 1 99 ? 4.760 4.817 1.182 1.00 90.81 99 GLU A N 1
ATOM 714 C CA . GLU A 1 99 ? 3.612 5.622 1.609 1.00 90.81 99 GLU A CA 1
ATOM 715 C C . GLU A 1 99 ? 2.872 6.201 0.395 1.00 90.81 99 GLU A C 1
ATOM 717 O O . GLU A 1 99 ? 3.502 6.630 -0.574 1.00 90.81 99 GLU A O 1
ATOM 722 N N . PHE A 1 100 ? 1.541 6.246 0.460 1.00 88.06 100 PHE A N 1
ATOM 723 C CA . PHE A 1 100 ? 0.705 6.965 -0.497 1.00 88.06 100 PHE A CA 1
ATOM 724 C C . PHE A 1 100 ? -0.365 7.797 0.218 1.00 88.06 100 PHE A C 1
ATOM 726 O O . PHE A 1 100 ? -0.893 7.40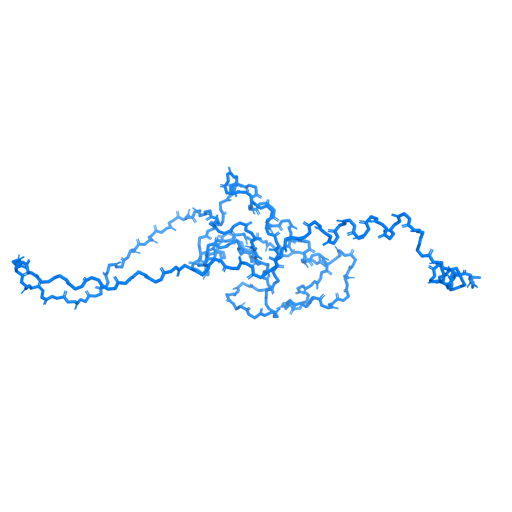3 1.259 1.00 88.06 100 PHE A O 1
ATOM 733 N N . ALA A 1 101 ? -0.715 8.945 -0.366 1.00 82.75 101 ALA A N 1
ATOM 734 C CA . ALA A 1 101 ? -1.880 9.712 0.061 1.00 82.75 101 ALA A CA 1
ATOM 735 C C . ALA A 1 101 ? -3.147 8.953 -0.355 1.00 82.75 101 ALA A C 1
ATOM 737 O O . ALA A 1 101 ? -3.386 8.741 -1.547 1.00 82.75 101 ALA A O 1
ATOM 738 N N . ALA A 1 102 ? -3.944 8.518 0.615 1.00 70.12 102 ALA A N 1
ATOM 739 C CA . ALA A 1 102 ? -5.184 7.814 0.335 1.00 70.12 102 ALA A CA 1
ATOM 740 C C . ALA A 1 102 ? -6.268 8.828 -0.069 1.00 70.12 102 ALA A C 1
ATOM 742 O O . ALA A 1 102 ? -6.513 9.812 0.620 1.00 70.12 102 ALA A O 1
ATOM 743 N N . ALA A 1 103 ? -6.937 8.590 -1.200 1.00 54.06 103 ALA A N 1
ATOM 744 C CA . ALA A 1 103 ? -8.040 9.433 -1.675 1.00 54.06 103 ALA A CA 1
ATOM 745 C C . ALA A 1 103 ? -9.405 8.988 -1.104 1.00 54.06 103 ALA A C 1
ATOM 747 O O . ALA A 1 103 ? -10.435 9.111 -1.764 1.00 54.06 103 ALA A O 1
ATOM 748 N N . GLY A 1 104 ? -9.408 8.417 0.106 1.00 57.47 104 GLY A N 1
ATOM 749 C CA . GLY A 1 104 ? -10.607 7.904 0.762 1.00 57.47 104 GLY A CA 1
ATOM 750 C C . GLY A 1 104 ? -11.327 8.988 1.561 1.00 57.47 104 GLY A C 1
ATOM 751 O O . GLY A 1 104 ? -10.703 9.734 2.315 1.00 57.47 104 GLY A O 1
ATOM 752 N N . THR A 1 105 ? -12.656 9.033 1.456 1.00 53.09 105 THR A N 1
ATOM 753 C CA . THR A 1 105 ? -13.494 9.768 2.418 1.00 53.09 105 THR A CA 1
ATOM 754 C C . THR A 1 105 ? -14.056 8.783 3.446 1.00 53.09 105 THR A C 1
ATOM 756 O O . THR A 1 105 ? -14.440 7.680 3.050 1.00 53.09 105 THR A O 1
ATOM 759 N N . PRO A 1 106 ? -14.149 9.135 4.744 1.00 56.88 106 PRO A N 1
ATOM 760 C CA . PRO A 1 106 ? -14.745 8.252 5.755 1.00 56.88 106 PRO A CA 1
ATOM 761 C C . PRO A 1 106 ? -16.190 7.834 5.439 1.00 56.88 106 PRO A C 1
ATOM 763 O O . PRO A 1 106 ? -16.645 6.789 5.898 1.00 56.88 106 PRO A O 1
ATOM 766 N N . ASP A 1 107 ? -16.894 8.634 4.634 1.00 59.78 107 ASP A N 1
ATOM 767 C CA . ASP A 1 107 ? -18.277 8.409 4.207 1.00 59.78 107 ASP A CA 1
ATOM 768 C C . ASP A 1 107 ? -18.434 7.336 3.107 1.00 59.78 107 ASP A C 1
ATOM 770 O O . ASP A 1 107 ? -19.565 6.956 2.803 1.00 59.78 107 ASP A O 1
ATOM 774 N N . ARG A 1 108 ? -17.330 6.850 2.510 1.00 64.38 108 ARG A N 1
ATOM 775 C CA . ARG A 1 108 ? -17.298 5.738 1.535 1.00 64.38 108 ARG A CA 1
ATOM 776 C C . ARG A 1 108 ? -16.077 4.831 1.737 1.00 64.38 108 ARG A C 1
ATOM 778 O O . ARG A 1 108 ? -15.093 4.935 0.998 1.00 64.38 108 ARG A O 1
ATOM 785 N N . PRO A 1 109 ? -16.108 3.935 2.737 1.00 60.59 109 PRO A N 1
ATOM 786 C CA . PRO A 1 109 ? -15.028 2.978 2.964 1.00 60.59 109 PRO A CA 1
ATOM 787 C C . PRO A 1 109 ? -14.842 1.974 1.813 1.00 60.59 109 PRO A C 1
ATOM 789 O O . PRO A 1 109 ? -13.723 1.512 1.616 1.00 60.59 109 PRO A O 1
ATOM 792 N N . GLU A 1 110 ? -15.893 1.667 1.048 1.00 63.19 110 GLU A N 1
ATOM 793 C CA . GLU A 1 110 ? -15.844 0.803 -0.141 1.00 63.19 110 GLU A CA 1
ATOM 794 C C . GLU A 1 110 ? -14.826 1.306 -1.187 1.00 63.19 110 GLU A C 1
ATOM 796 O O . GLU A 1 110 ? -13.906 0.575 -1.570 1.00 63.19 110 GLU A O 1
ATOM 801 N N . ASP A 1 111 ? -14.905 2.595 -1.551 1.00 73.69 111 ASP A N 1
ATOM 802 C CA . ASP A 1 111 ? -14.012 3.255 -2.517 1.00 73.69 111 ASP A CA 1
ATOM 803 C C . ASP A 1 111 ? -12.535 3.172 -2.070 1.00 73.69 111 ASP A C 1
ATOM 805 O O . ASP A 1 111 ? -11.628 3.041 -2.897 1.00 73.69 111 ASP A O 1
ATOM 809 N N . ALA A 1 112 ? -12.275 3.203 -0.756 1.00 80.12 112 ALA A N 1
ATOM 810 C CA . ALA A 1 112 ? -10.920 3.191 -0.202 1.00 80.12 112 ALA A CA 1
ATOM 811 C C . ALA A 1 112 ? -10.167 1.875 -0.474 1.00 80.12 112 ALA A C 1
ATOM 813 O O . ALA A 1 112 ? -8.942 1.893 -0.609 1.00 80.12 112 ALA A O 1
ATOM 814 N N . SER A 1 113 ? -10.874 0.745 -0.589 1.00 85.56 113 SER A N 1
ATOM 815 C CA . SER A 1 113 ? -10.258 -0.552 -0.900 1.00 85.56 113 SER A CA 1
ATOM 816 C C . SER A 1 113 ? -9.747 -0.617 -2.342 1.00 85.56 113 SER A C 1
ATOM 818 O O . SER A 1 113 ? -8.586 -0.963 -2.575 1.00 85.56 113 SER A O 1
ATOM 820 N N . ALA A 1 114 ? -10.583 -0.211 -3.301 1.00 87.00 114 ALA A N 1
ATOM 821 C CA . ALA A 1 114 ? -10.261 -0.193 -4.721 1.00 87.00 114 ALA A CA 1
ATOM 822 C C . ALA A 1 114 ? -9.142 0.814 -5.017 1.00 87.00 114 ALA A C 1
ATOM 824 O O . ALA A 1 114 ? -8.158 0.462 -5.663 1.00 87.00 114 ALA A O 1
ATOM 825 N N . VAL A 1 115 ? -9.235 2.026 -4.455 1.00 86.75 115 VAL A N 1
ATOM 826 C CA . VAL A 1 115 ? -8.194 3.059 -4.581 1.00 86.75 115 VAL A CA 1
ATOM 827 C C . VAL A 1 115 ? -6.847 2.565 -4.045 1.00 86.75 115 VAL A C 1
ATOM 829 O O . VAL A 1 115 ? -5.829 2.744 -4.712 1.00 86.75 115 VAL A O 1
ATOM 832 N N . ALA A 1 116 ? -6.816 1.913 -2.878 1.00 89.69 116 ALA A N 1
ATOM 833 C CA . ALA A 1 116 ? -5.576 1.374 -2.320 1.00 89.69 116 ALA A CA 1
ATOM 834 C C . ALA A 1 116 ? -4.968 0.277 -3.216 1.00 89.69 116 ALA A C 1
ATOM 836 O O . ALA A 1 116 ? -3.765 0.293 -3.486 1.00 89.69 116 ALA A O 1
ATOM 837 N N . LEU A 1 117 ? -5.792 -0.648 -3.722 1.00 92.44 117 LEU A N 1
ATOM 838 C CA . LEU A 1 117 ? -5.348 -1.715 -4.623 1.00 92.44 117 LEU A CA 1
ATOM 839 C C . LEU A 1 117 ? -4.812 -1.164 -5.956 1.00 92.44 117 LEU A C 1
ATOM 841 O O . LEU A 1 117 ? -3.725 -1.565 -6.372 1.00 92.44 117 LEU A O 1
ATOM 845 N N . ASP A 1 118 ? -5.507 -0.214 -6.588 1.00 91.88 118 ASP A N 1
ATOM 846 C CA . ASP A 1 118 ? -5.092 0.397 -7.861 1.00 91.88 118 ASP A CA 1
ATOM 847 C C . ASP A 1 118 ? -3.790 1.202 -7.733 1.00 91.88 118 ASP A C 1
ATOM 849 O O . ASP A 1 118 ? -2.895 1.086 -8.583 1.00 91.88 118 ASP A O 1
ATOM 853 N N . VAL A 1 119 ? -3.648 1.986 -6.656 1.00 91.94 119 VAL A N 1
ATOM 854 C CA . VAL A 1 119 ? -2.426 2.752 -6.361 1.00 91.94 119 VAL A CA 1
ATOM 855 C C . VAL A 1 119 ? -1.245 1.806 -6.142 1.00 91.94 119 VAL A C 1
ATOM 857 O O . VAL A 1 119 ? -0.199 1.965 -6.775 1.00 91.94 119 VAL A O 1
ATOM 860 N N . CYS A 1 120 ? -1.402 0.763 -5.328 1.00 93.38 120 CYS A N 1
ATOM 861 C CA . CYS A 1 120 ? -0.319 -0.190 -5.098 1.00 93.38 120 CYS A CA 1
ATOM 862 C C . CYS A 1 120 ? -0.007 -1.040 -6.342 1.00 93.38 120 CYS A C 1
ATOM 864 O O . CYS A 1 120 ? 1.166 -1.282 -6.634 1.00 93.38 120 CYS A O 1
ATOM 866 N N . ALA A 1 121 ? -1.004 -1.392 -7.158 1.00 94.25 121 ALA A N 1
ATOM 867 C CA . ALA A 1 121 ? -0.788 -2.005 -8.469 1.00 94.25 121 ALA A CA 1
ATOM 868 C C . ALA A 1 121 ? -0.050 -1.072 -9.452 1.00 94.25 121 ALA A C 1
ATOM 870 O O . ALA A 1 121 ? 0.604 -1.553 -10.380 1.00 94.25 121 ALA A O 1
ATOM 871 N N . ALA A 1 122 ? -0.120 0.255 -9.287 1.00 92.12 122 ALA A N 1
ATOM 872 C CA . ALA A 1 122 ? 0.705 1.200 -10.044 1.00 92.12 122 ALA A CA 1
ATOM 873 C C . ALA A 1 122 ? 2.173 1.209 -9.568 1.00 92.12 122 ALA A C 1
ATOM 875 O O . ALA A 1 122 ? 3.068 1.152 -10.413 1.00 92.12 122 ALA A O 1
ATOM 876 N N . TYR A 1 123 ? 2.436 1.186 -8.254 1.00 91.31 123 TYR A N 1
ATOM 877 C CA . TYR A 1 123 ? 3.799 1.052 -7.701 1.00 91.31 123 TYR A CA 1
ATOM 878 C C . TYR A 1 123 ? 4.471 -0.284 -8.064 1.00 91.31 123 TYR A C 1
ATOM 880 O O . TYR A 1 123 ? 5.670 -0.327 -8.350 1.00 91.31 123 TYR A O 1
ATOM 888 N N . TRP A 1 124 ? 3.710 -1.381 -8.112 1.00 9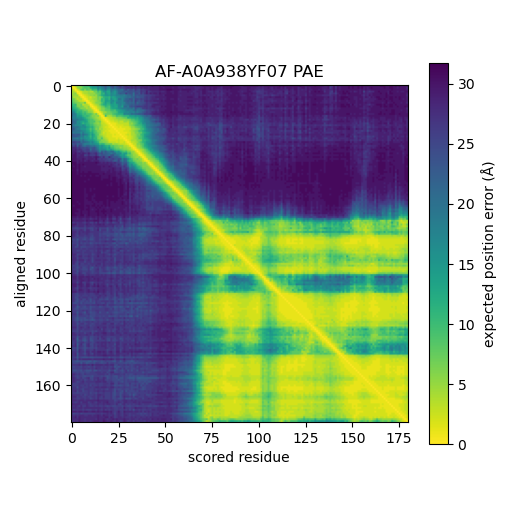2.88 124 TRP A N 1
ATOM 889 C CA . TRP A 1 124 ? 4.222 -2.658 -8.614 1.00 92.88 124 TRP A CA 1
ATOM 890 C C . TRP A 1 124 ? 4.546 -2.591 -10.116 1.00 92.88 124 TRP A C 1
ATOM 892 O O . TRP A 1 124 ? 5.656 -2.956 -10.495 1.00 92.88 124 TRP A O 1
ATOM 902 N N . ARG A 1 125 ? 3.658 -2.034 -10.960 1.00 93.31 125 ARG A N 1
ATOM 903 C CA . ARG A 1 125 ? 3.901 -1.858 -12.412 1.00 93.31 125 ARG A CA 1
ATOM 904 C C . ARG A 1 125 ? 5.070 -0.941 -12.747 1.00 93.31 125 ARG A C 1
ATOM 906 O O . ARG A 1 125 ? 5.761 -1.188 -13.734 1.00 93.31 125 ARG A O 1
ATOM 913 N N . SER A 1 126 ? 5.301 0.123 -11.977 1.00 90.06 126 SER A N 1
ATOM 914 C CA . SER A 1 126 ? 6.466 0.994 -12.188 1.00 90.06 126 SER A CA 1
ATOM 915 C C . SER A 1 126 ? 7.780 0.273 -11.870 1.00 90.06 126 SER A C 1
ATOM 917 O O . SER A 1 126 ? 8.811 0.607 -12.454 1.00 90.06 126 SER A O 1
ATOM 919 N N . GLY A 1 127 ? 7.742 -0.777 -11.044 1.00 89.62 127 GLY A N 1
ATOM 920 C CA . GLY A 1 127 ? 8.900 -1.581 -10.656 1.00 89.62 127 GLY A CA 1
ATOM 921 C C . GLY A 1 127 ? 9.576 -1.116 -9.366 1.00 89.62 127 GLY A C 1
ATOM 922 O O . GLY A 1 127 ? 10.664 -1.602 -9.063 1.00 89.62 127 GLY A O 1
ATOM 923 N N . VAL A 1 128 ? 8.940 -0.228 -8.590 1.00 88.50 128 VAL A N 1
ATOM 924 C CA . VAL A 1 128 ? 9.453 0.260 -7.292 1.00 88.50 128 VAL A CA 1
ATOM 925 C C . VAL A 1 128 ? 9.683 -0.881 -6.294 1.00 88.50 128 VAL A C 1
ATOM 927 O O . VAL A 1 128 ? 10.574 -0.779 -5.462 1.00 88.50 128 VAL A O 1
ATOM 930 N N . PHE A 1 129 ? 8.949 -1.995 -6.410 1.00 89.62 129 PHE A N 1
ATOM 931 C CA . PHE A 1 129 ? 9.113 -3.189 -5.565 1.00 89.62 129 PHE A CA 1
ATOM 932 C C . PHE A 1 129 ? 9.995 -4.303 -6.173 1.00 89.62 129 PHE A C 1
ATOM 934 O O . PHE A 1 129 ? 10.054 -5.425 -5.656 1.00 89.62 129 PHE A O 1
ATOM 941 N N . ALA A 1 130 ? 10.679 -4.045 -7.295 1.00 82.06 130 ALA A N 1
ATOM 942 C CA . ALA A 1 130 ? 11.389 -5.082 -8.042 1.00 82.06 130 ALA A CA 1
ATOM 943 C C . ALA A 1 130 ? 12.582 -5.673 -7.258 1.00 82.06 130 ALA A C 1
ATOM 945 O O . ALA A 1 130 ? 13.584 -5.006 -6.986 1.00 82.06 130 ALA A O 1
ATOM 946 N N . GLY A 1 131 ? 12.496 -6.972 -6.956 1.00 75.56 131 GLY A N 1
ATOM 947 C CA . GLY A 1 131 ? 13.444 -7.677 -6.085 1.00 75.56 131 GLY A CA 1
ATOM 948 C C . GLY A 1 131 ? 12.984 -7.812 -4.628 1.00 75.56 131 GLY A C 1
ATOM 949 O O . GLY A 1 131 ? 13.801 -8.169 -3.783 1.00 75.56 131 GLY A O 1
ATOM 950 N N . GLY A 1 132 ? 11.707 -7.541 -4.327 1.00 77.00 132 GLY A N 1
ATOM 951 C CA . GLY A 1 132 ? 11.134 -7.715 -2.986 1.00 77.00 132 GLY A CA 1
ATOM 952 C C . GLY A 1 132 ? 11.529 -6.609 -2.007 1.00 77.00 132 GLY A C 1
ATOM 953 O O . GLY A 1 132 ? 11.596 -6.850 -0.806 1.00 77.00 132 GLY A O 1
ATOM 954 N N . ARG A 1 133 ? 11.842 -5.414 -2.521 1.00 81.50 133 ARG A N 1
ATOM 955 C CA . ARG A 1 133 ? 12.154 -4.215 -1.733 1.00 81.50 133 ARG A CA 1
ATOM 956 C C . ARG A 1 133 ? 11.599 -2.976 -2.409 1.00 81.50 133 ARG A C 1
ATOM 958 O O . ARG A 1 133 ? 11.716 -2.873 -3.625 1.00 81.50 133 ARG A O 1
ATOM 965 N N . GLY A 1 134 ? 11.056 -2.055 -1.618 1.00 79.94 134 GLY A N 1
ATOM 966 C CA . GLY A 1 134 ? 10.726 -0.699 -2.046 1.00 79.94 134 GLY A CA 1
ATOM 967 C C . GLY A 1 134 ? 11.992 0.114 -2.319 1.00 79.94 134 GLY A C 1
ATOM 968 O O . GLY A 1 134 ? 12.893 0.167 -1.483 1.00 79.94 134 GLY A O 1
ATOM 969 N N . ASP A 1 135 ? 12.048 0.717 -3.500 1.00 81.12 135 ASP A N 1
ATOM 970 C CA . ASP A 1 135 ? 13.146 1.540 -4.001 1.00 81.12 135 ASP A CA 1
ATOM 971 C C . ASP A 1 135 ? 12.544 2.719 -4.800 1.00 81.12 135 ASP A C 1
ATOM 973 O O . ASP A 1 135 ? 12.164 2.541 -5.963 1.00 81.12 135 ASP A O 1
ATOM 977 N N . PRO A 1 136 ? 12.355 3.900 -4.175 1.00 76.00 136 PRO A N 1
ATOM 978 C CA . PRO A 1 136 ? 11.686 5.041 -4.805 1.00 76.00 136 PRO A CA 1
ATOM 979 C C . PRO A 1 136 ? 12.556 5.752 -5.849 1.00 76.00 136 PRO A C 1
ATOM 981 O O . PRO A 1 136 ? 12.013 6.390 -6.749 1.00 76.00 136 PRO A O 1
ATOM 984 N N . ASP A 1 137 ? 13.882 5.624 -5.751 1.00 80.56 137 ASP A N 1
ATOM 985 C CA . ASP A 1 137 ? 14.847 6.226 -6.678 1.00 80.56 137 ASP A CA 1
ATOM 986 C C . ASP A 1 137 ? 15.061 5.363 -7.938 1.00 80.56 137 ASP A C 1
ATOM 988 O O . ASP A 1 137 ? 15.780 5.747 -8.868 1.00 80.56 137 ASP A O 1
ATOM 992 N N . ARG A 1 138 ? 14.427 4.184 -8.000 1.00 78.62 138 ARG A N 1
ATOM 993 C CA . ARG A 1 138 ? 14.553 3.255 -9.120 1.00 78.62 138 ARG A CA 1
ATOM 994 C C . ARG A 1 138 ? 13.995 3.837 -10.414 1.00 78.62 138 ARG A C 1
ATOM 996 O O . ARG A 1 138 ? 12.839 4.250 -10.490 1.00 78.62 138 ARG A O 1
ATOM 1003 N N . ALA A 1 139 ? 14.783 3.743 -11.485 1.00 73.38 139 ALA A N 1
ATOM 1004 C CA . ALA A 1 139 ? 14.334 4.072 -12.835 1.00 73.38 139 ALA A CA 1
ATOM 1005 C C . ALA A 1 139 ? 13.047 3.286 -13.206 1.00 73.38 139 ALA A C 1
ATOM 1007 O O . ALA A 1 139 ? 13.074 2.049 -13.184 1.00 73.38 139 ALA A O 1
ATOM 1008 N N . PRO A 1 140 ? 11.934 3.959 -13.569 1.00 75.19 140 PRO A N 1
ATOM 1009 C CA . PRO A 1 140 ? 10.672 3.287 -13.864 1.00 75.19 140 PRO A CA 1
ATOM 1010 C C . PRO A 1 140 ? 10.770 2.313 -15.043 1.00 75.19 140 PRO A C 1
ATOM 1012 O O . PRO A 1 140 ? 11.221 2.660 -16.132 1.00 75.19 140 PRO A O 1
ATOM 1015 N N . THR A 1 141 ? 10.239 1.105 -14.861 1.00 75.00 141 THR A N 1
ATOM 1016 C CA . THR A 1 141 ? 10.243 -0.001 -15.843 1.00 75.00 141 THR A CA 1
ATOM 1017 C C . THR A 1 141 ? 9.234 0.175 -16.993 1.00 75.00 141 THR A C 1
ATOM 1019 O O . THR A 1 141 ? 8.726 -0.798 -17.550 1.00 75.00 141 THR A O 1
ATOM 1022 N N . GLY A 1 142 ? 8.868 1.417 -17.327 1.00 74.50 142 GLY A N 1
ATOM 1023 C CA . GLY A 1 142 ? 7.858 1.724 -18.348 1.00 74.50 142 GLY A CA 1
ATOM 1024 C C . GLY A 1 142 ? 6.459 1.164 -18.050 1.00 74.50 142 GLY A C 1
ATOM 1025 O O . GLY A 1 142 ? 5.679 0.965 -18.975 1.00 74.50 142 GLY A O 1
ATOM 1026 N N . GLY A 1 143 ? 6.145 0.856 -16.785 1.00 77.75 143 GLY A N 1
ATOM 1027 C CA . GLY A 1 143 ? 4.867 0.248 -16.389 1.00 77.75 143 GLY A CA 1
ATOM 1028 C C . GLY A 1 143 ? 4.761 -1.262 -16.653 1.00 77.75 143 GLY A C 1
ATOM 1029 O O . GLY A 1 143 ? 3.660 -1.802 -16.573 1.00 77.75 143 GLY A O 1
ATOM 1030 N N . SER A 1 144 ? 5.872 -1.928 -16.996 1.00 83.38 144 SER A N 1
ATOM 1031 C CA . SER A 1 144 ? 5.897 -3.326 -17.462 1.00 83.38 144 SER A CA 1
ATOM 1032 C C . SER A 1 144 ? 6.314 -4.355 -16.400 1.00 83.38 144 SER A C 1
ATOM 1034 O O . SER A 1 144 ? 6.424 -5.539 -16.717 1.00 83.38 144 SER A O 1
ATOM 1036 N N . ALA A 1 145 ? 6.568 -3.946 -15.152 1.00 88.69 145 ALA A N 1
ATOM 1037 C CA . ALA A 1 145 ? 6.875 -4.892 -14.078 1.00 88.69 145 ALA A CA 1
ATOM 1038 C C . ALA A 1 145 ? 5.624 -5.699 -13.651 1.00 88.69 145 ALA A C 1
ATOM 1040 O O . ALA A 1 145 ? 4.509 -5.167 -13.666 1.00 88.69 145 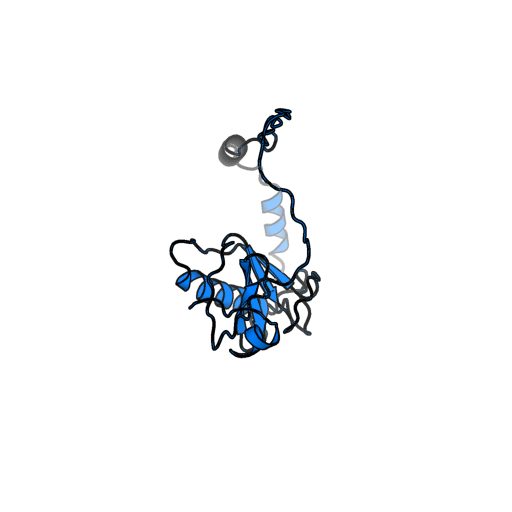ALA A O 1
ATOM 1041 N N . PRO A 1 146 ? 5.779 -6.985 -13.276 1.00 90.81 146 PRO A N 1
ATOM 1042 C CA . PRO A 1 146 ? 4.656 -7.832 -12.888 1.00 90.81 146 PRO A CA 1
ATOM 1043 C C . PRO A 1 146 ? 4.051 -7.386 -11.552 1.00 90.81 146 PRO A C 1
ATOM 1045 O O . PRO A 1 146 ? 4.768 -7.117 -10.589 1.00 90.81 146 PRO A O 1
ATOM 1048 N N . VAL A 1 147 ? 2.719 -7.377 -11.485 1.00 93.75 147 VAL A N 1
ATOM 1049 C CA . VAL A 1 147 ? 1.966 -7.178 -10.239 1.00 93.75 147 VAL A CA 1
ATOM 1050 C C . VAL A 1 147 ? 1.642 -8.557 -9.653 1.00 93.75 147 VAL A C 1
ATOM 1052 O O . VAL A 1 147 ? 1.116 -9.398 -10.388 1.00 93.75 147 VAL A O 1
ATOM 1055 N N . PRO A 1 148 ? 1.950 -8.830 -8.374 1.00 93.50 148 PRO A N 1
ATOM 1056 C CA . PRO A 1 148 ? 1.457 -10.025 -7.694 1.00 93.50 148 PRO A CA 1
ATOM 1057 C C . PRO A 1 148 ? -0.057 -9.915 -7.455 1.00 93.50 148 PRO A C 1
ATOM 1059 O O . PRO A 1 148 ? -0.657 -8.859 -7.646 1.00 93.50 148 PRO A O 1
ATOM 1062 N N . SER A 1 149 ? -0.694 -10.981 -6.971 1.00 95.75 149 SER A N 1
ATOM 1063 C CA . SER A 1 149 ? -1.993 -10.817 -6.309 1.00 95.75 149 SER A CA 1
ATOM 1064 C C . SER A 1 149 ? -1.826 -9.869 -5.113 1.00 95.75 149 SER A C 1
ATOM 1066 O O . SER A 1 149 ? -0.828 -9.961 -4.395 1.00 95.75 149 SER A O 1
ATOM 1068 N N . LEU A 1 150 ? -2.764 -8.939 -4.924 1.00 95.31 150 LEU A N 1
ATOM 1069 C CA . LEU A 1 150 ? -2.744 -7.946 -3.848 1.00 95.31 150 LEU A CA 1
ATOM 1070 C C . LEU A 1 150 ? -3.993 -8.091 -2.977 1.00 95.31 150 LEU A C 1
ATOM 1072 O O . LEU A 1 150 ? -5.087 -8.322 -3.493 1.00 95.31 150 LEU A O 1
ATOM 1076 N N . VAL A 1 151 ? -3.839 -7.887 -1.670 1.00 95.00 151 VAL A N 1
ATOM 1077 C CA . VAL A 1 151 ? -4.951 -7.771 -0.720 1.00 95.00 151 VAL A CA 1
ATOM 1078 C C . VAL A 1 151 ? -4.796 -6.503 0.114 1.00 95.00 151 VAL A C 1
ATOM 1080 O O . VAL A 1 151 ? -3.686 -6.137 0.499 1.00 95.00 151 VAL A O 1
ATOM 1083 N N . ALA A 1 152 ? -5.910 -5.828 0.394 1.00 93.50 152 ALA A N 1
ATOM 1084 C CA . ALA A 1 152 ? -5.947 -4.682 1.290 1.00 93.50 152 ALA A CA 1
ATOM 1085 C C . ALA A 1 152 ? -6.382 -5.116 2.699 1.00 93.50 152 ALA A C 1
ATOM 1087 O O . ALA A 1 152 ? -7.384 -5.812 2.873 1.00 93.50 152 ALA A O 1
ATOM 1088 N N . CYS A 1 153 ? -5.636 -4.677 3.706 1.00 93.19 153 CYS A N 1
ATOM 1089 C CA . CYS A 1 153 ? -5.846 -4.950 5.122 1.00 93.19 153 CYS A CA 1
ATOM 1090 C C . CYS A 1 153 ? -5.977 -3.630 5.903 1.00 93.19 153 CYS A C 1
ATOM 1092 O O . CYS A 1 153 ? -5.528 -2.578 5.441 1.00 93.19 153 CYS A O 1
ATOM 1094 N N . VAL A 1 154 ? -6.547 -3.684 7.109 1.00 91.88 154 VAL A N 1
ATOM 1095 C CA . VAL A 1 154 ? -6.498 -2.562 8.064 1.00 91.88 154 VAL A CA 1
ATOM 1096 C C . VAL A 1 154 ? -5.334 -2.778 9.025 1.00 91.88 154 VAL A C 1
ATOM 1098 O O . VAL A 1 154 ? -5.247 -3.822 9.672 1.00 91.88 154 VAL A O 1
ATOM 1101 N N . LEU A 1 155 ? -4.437 -1.797 9.098 1.00 91.69 155 LEU A N 1
ATOM 1102 C CA . LEU A 1 155 ? -3.266 -1.803 9.975 1.00 91.69 155 LEU A CA 1
ATOM 1103 C C . LEU A 1 155 ? -3.647 -1.480 11.436 1.00 91.69 155 LEU A C 1
ATOM 1105 O O . LEU A 1 155 ? -4.711 -0.908 11.680 1.00 91.69 155 LEU A O 1
ATOM 1109 N N . PRO A 1 156 ? -2.788 -1.788 12.431 1.00 89.81 156 PRO A N 1
ATOM 1110 C CA . PRO A 1 156 ? -3.089 -1.531 13.845 1.00 89.81 156 PRO A CA 1
ATOM 1111 C C . PRO A 1 156 ? -3.234 -0.045 14.221 1.00 89.81 156 PRO A C 1
ATOM 1113 O O . PRO A 1 156 ? -3.807 0.254 15.266 1.00 89.81 156 PRO A O 1
ATOM 1116 N N . ASP A 1 157 ? -2.728 0.879 13.394 1.00 86.62 157 ASP A N 1
ATOM 1117 C CA . ASP A 1 157 ? -2.933 2.331 13.526 1.00 86.62 157 ASP A CA 1
ATOM 1118 C C . ASP A 1 157 ? -4.226 2.828 12.846 1.00 86.62 157 ASP A C 1
ATOM 1120 O O . ASP A 1 157 ? -4.572 4.003 12.956 1.00 86.62 157 ASP A O 1
ATOM 1124 N N . GLY A 1 158 ? -4.965 1.934 12.180 1.00 86.94 158 GLY A N 1
ATOM 1125 C CA . GLY A 1 158 ? -6.221 2.228 11.496 1.00 86.94 158 GLY A CA 1
ATOM 1126 C C . GLY A 1 158 ? -6.080 2.666 10.036 1.00 86.94 158 GLY A C 1
ATOM 1127 O O . GLY A 1 158 ? -7.095 3.013 9.432 1.00 86.94 158 GLY A O 1
ATOM 1128 N N . LYS A 1 159 ? -4.875 2.645 9.452 1.00 89.31 159 LYS A N 1
ATOM 1129 C CA . LYS A 1 159 ? -4.652 2.939 8.024 1.00 89.31 159 LYS A CA 1
ATOM 1130 C C . LYS A 1 159 ? -4.915 1.740 7.114 1.00 89.31 159 LYS A C 1
ATOM 1132 O O . LYS A 1 159 ? -4.967 0.590 7.556 1.00 89.31 159 LYS A O 1
ATOM 1137 N N . ALA A 1 160 ? -5.009 2.007 5.813 1.00 91.31 160 ALA A N 1
ATOM 1138 C CA . ALA A 1 160 ? -4.980 0.977 4.778 1.00 91.31 160 ALA A CA 1
ATOM 1139 C C . ALA A 1 160 ? -3.542 0.480 4.525 1.00 91.31 160 ALA A C 1
ATOM 1141 O O . ALA A 1 160 ? -2.646 1.274 4.231 1.00 91.31 160 ALA A O 1
ATOM 1142 N N . GLY A 1 161 ? -3.328 -0.835 4.590 1.00 93.44 161 GLY A N 1
ATOM 1143 C CA . GLY A 1 161 ? -2.079 -1.494 4.195 1.00 93.44 161 GLY A CA 1
ATOM 1144 C C . GLY A 1 161 ? -2.342 -2.537 3.113 1.00 93.44 161 GLY A C 1
ATOM 1145 O O . GLY A 1 161 ? -3.185 -3.409 3.305 1.00 93.44 161 GLY A O 1
ATOM 1146 N N . VAL A 1 162 ? -1.647 -2.460 1.979 1.00 95.12 162 VAL A N 1
ATOM 1147 C CA . VAL A 1 162 ? -1.811 -3.396 0.854 1.00 95.12 162 VAL A CA 1
ATOM 1148 C C . VAL A 1 162 ? -0.591 -4.295 0.738 1.00 95.12 162 VAL A C 1
ATOM 1150 O O . VAL A 1 162 ? 0.531 -3.806 0.595 1.00 95.12 162 VAL A O 1
ATOM 1153 N N . PHE A 1 163 ? -0.823 -5.605 0.757 1.00 95.50 163 PHE A N 1
ATOM 1154 C CA . PHE A 1 163 ? 0.213 -6.634 0.798 1.00 95.50 163 PHE A CA 1
ATOM 1155 C C . PHE A 1 163 ? 0.138 -7.557 -0.428 1.00 95.50 163 PHE A C 1
ATOM 1157 O O . PHE A 1 163 ? -0.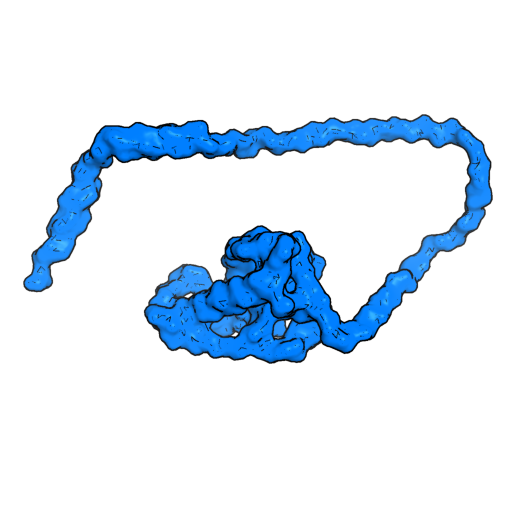963 -7.823 -0.922 1.00 95.50 163 PHE A O 1
ATOM 1164 N N . PRO A 1 164 ? 1.277 -8.087 -0.910 1.00 95.50 164 PRO A N 1
ATOM 1165 C CA . PRO A 1 164 ? 1.288 -9.159 -1.896 1.00 95.50 164 PRO A CA 1
ATOM 1166 C C . PRO A 1 164 ? 0.804 -10.468 -1.260 1.00 95.50 164 PRO A C 1
ATOM 1168 O O . PRO A 1 164 ? 1.321 -10.890 -0.227 1.00 95.50 164 PRO A O 1
ATOM 1171 N N . GLY A 1 165 ? -0.183 -11.119 -1.872 1.00 94.56 165 GLY A N 1
ATOM 1172 C CA . GLY A 1 165 ? -0.795 -12.330 -1.331 1.00 94.56 165 GLY A CA 1
ATOM 1173 C C . GLY A 1 165 ? -2.243 -12.536 -1.768 1.00 94.56 165 GLY A C 1
ATOM 1174 O O . GLY A 1 165 ? -2.652 -12.105 -2.845 1.00 94.56 165 GLY A O 1
ATOM 1175 N N . ASP A 1 166 ? -3.017 -13.218 -0.927 1.00 93.56 166 ASP A N 1
ATOM 1176 C CA . ASP A 1 166 ? -4.431 -13.529 -1.156 1.00 93.56 166 ASP A CA 1
ATOM 1177 C C . ASP A 1 166 ? -5.297 -13.160 0.064 1.00 93.56 166 ASP A C 1
ATOM 1179 O O . ASP A 1 166 ? -4.825 -12.549 1.023 1.00 93.56 166 ASP A O 1
ATOM 1183 N N . ALA A 1 167 ? -6.587 -13.513 0.042 1.00 87.62 167 ALA A N 1
ATOM 1184 C CA . ALA A 1 167 ? -7.531 -13.166 1.107 1.00 87.62 167 ALA A CA 1
ATOM 1185 C C . ALA A 1 167 ? -7.140 -13.708 2.502 1.00 87.62 167 ALA A C 1
ATOM 1187 O O . ALA A 1 167 ? -7.626 -13.208 3.516 1.00 87.62 167 ALA A O 1
ATOM 1188 N N . THR A 1 168 ? -6.259 -14.710 2.584 1.00 91.31 168 THR A N 1
ATOM 1189 C CA . THR A 1 168 ? -5.740 -15.241 3.852 1.00 91.31 168 THR A CA 1
ATOM 1190 C C . THR A 1 168 ? -4.569 -14.427 4.410 1.00 91.31 168 THR A C 1
ATOM 1192 O O . THR A 1 168 ? -4.300 -14.504 5.609 1.00 91.31 168 THR A O 1
ATOM 1195 N N . THR A 1 169 ? -3.898 -13.602 3.595 1.00 94.19 169 THR A N 1
ATOM 1196 C CA . THR A 1 169 ? -2.677 -12.880 3.989 1.00 94.19 169 THR A CA 1
ATOM 1197 C C . THR A 1 169 ? -2.926 -11.869 5.110 1.00 94.19 169 THR A C 1
ATOM 1199 O O . THR A 1 169 ? -2.141 -11.838 6.055 1.00 94.19 169 THR A O 1
ATOM 1202 N N . CYS A 1 170 ? -4.045 -11.128 5.105 1.00 93.44 170 CYS A N 1
ATOM 1203 C CA . CYS A 1 170 ? -4.394 -10.251 6.235 1.00 93.44 170 CYS A CA 1
ATOM 1204 C C . CYS A 1 170 ? -4.507 -11.044 7.550 1.00 93.44 170 CYS A C 1
ATOM 1206 O O . CYS A 1 170 ? -3.893 -10.675 8.547 1.00 93.44 170 CYS A O 1
ATOM 1208 N N . HIS A 1 171 ? -5.210 -12.183 7.535 1.00 92.19 171 HIS A N 1
ATOM 1209 C CA . HIS A 1 171 ? -5.344 -13.056 8.706 1.00 92.19 171 HIS A CA 1
ATOM 1210 C C . HIS A 1 171 ? -3.994 -13.654 9.144 1.00 92.19 171 HIS A C 1
ATOM 1212 O O . HIS A 1 171 ? -3.717 -13.730 10.339 1.00 92.19 171 HIS A O 1
ATOM 1218 N N . GLY A 1 172 ? -3.130 -14.041 8.198 1.00 92.75 172 GLY A N 1
ATOM 1219 C CA . GLY A 1 172 ? -1.763 -14.502 8.481 1.00 92.75 172 GLY A CA 1
ATOM 1220 C C . GLY A 1 172 ? -0.894 -13.450 9.182 1.00 92.75 172 GLY A C 1
ATOM 1221 O O . GLY A 1 172 ? -0.057 -13.803 10.008 1.00 92.75 172 GLY A O 1
ATOM 1222 N N . LEU A 1 173 ? -1.150 -12.166 8.912 1.00 92.00 173 LEU A N 1
ATOM 1223 C CA . LEU A 1 173 ? -0.517 -11.013 9.561 1.00 92.00 173 LEU A CA 1
ATOM 1224 C C . LEU A 1 173 ? -1.223 -10.563 10.856 1.00 92.00 173 LEU A C 1
ATOM 1226 O O . LEU A 1 173 ? -0.796 -9.595 11.480 1.00 92.00 173 LEU A O 1
ATOM 1230 N N . GLY A 1 174 ? -2.308 -11.232 11.268 1.00 93.38 174 GLY A N 1
ATOM 1231 C CA . GLY A 1 174 ? -3.131 -10.823 12.413 1.00 93.38 174 GLY A CA 1
ATOM 1232 C C . GLY A 1 174 ? -3.969 -9.558 12.176 1.00 93.38 174 GLY A C 1
ATOM 1233 O O . GLY A 1 174 ? -4.441 -8.954 13.138 1.00 93.38 174 GLY A O 1
ATOM 1234 N N . LEU A 1 175 ? -4.147 -9.149 10.916 1.00 92.19 175 LEU A N 1
ATOM 1235 C CA . LEU A 1 175 ? -4.901 -7.966 10.502 1.00 92.19 175 LEU A CA 1
ATOM 1236 C C . LEU A 1 175 ? -6.338 -8.308 10.081 1.00 92.19 175 LEU A C 1
ATOM 1238 O O . LEU A 1 175 ? -6.622 -9.392 9.562 1.00 92.19 175 LEU A O 1
ATOM 1242 N N . SER A 1 176 ? -7.235 -7.329 10.199 1.00 91.31 176 SER A N 1
ATOM 1243 C CA . SER A 1 176 ? -8.529 -7.358 9.506 1.00 91.31 176 SER A CA 1
ATOM 1244 C C . SER A 1 176 ? -8.343 -7.162 8.001 1.00 91.31 176 SER A C 1
ATOM 1246 O O . SER A 1 176 ? -7.450 -6.432 7.566 1.00 91.31 176 SER A O 1
ATOM 1248 N N . THR A 1 177 ? -9.241 -7.730 7.195 1.00 90.81 177 THR A N 1
ATOM 1249 C CA . THR A 1 177 ? -9.322 -7.372 5.766 1.00 90.81 177 THR A CA 1
ATOM 1250 C C . THR A 1 177 ? -9.945 -5.980 5.641 1.00 90.81 177 THR A C 1
ATOM 1252 O O . THR A 1 177 ? -10.895 -5.673 6.367 1.00 90.81 177 THR A O 1
ATOM 1255 N N . LEU A 1 178 ? -9.435 -5.123 4.752 1.00 85.12 178 LEU A N 1
ATOM 1256 C CA . LEU A 1 178 ? -10.086 -3.845 4.459 1.00 85.12 178 LEU A CA 1
ATOM 1257 C C . LEU A 1 178 ? -11.402 -4.125 3.728 1.00 85.12 178 LEU A C 1
ATOM 1259 O O . LEU A 1 178 ? -11.459 -4.946 2.813 1.00 85.12 178 LEU A O 1
ATOM 1263 N N . ARG A 1 179 ? -12.473 -3.476 4.177 1.00 83.38 179 ARG A N 1
ATOM 1264 C CA . ARG A 1 179 ? -13.814 -3.645 3.623 1.00 83.38 179 ARG A CA 1
ATOM 1265 C C . ARG A 1 179 ? -13.870 -3.246 2.132 1.00 83.38 179 ARG A C 1
ATOM 1267 O O . ARG A 1 179 ? -13.499 -2.111 1.842 1.00 83.38 179 ARG A O 1
ATOM 1274 N N . PRO A 1 180 ? -14.367 -4.124 1.237 1.00 70.31 180 PRO A N 1
ATOM 1275 C CA . PRO A 1 180 ? -14.752 -3.766 -0.127 1.00 70.31 180 PRO A CA 1
ATOM 1276 C C . PRO A 1 180 ? -16.117 -3.058 -0.192 1.00 70.31 180 PRO A C 1
ATOM 1278 O O . PRO A 1 180 ? -16.904 -3.163 0.784 1.00 70.31 180 PRO A O 1
#

Sequence (180 aa):
MHDFDAFAGELRDQPLAPAAQEQHLALLRSLPDPGERPVTPAARRRRGRVIGGLAIGAVLAVGGGTAVAIGAFSTATDTATGYCYASADLDESVTNRMEFAAAGTPDRPEDASAVALDVCAAYWRSGVFAGGRGDPDRAPTGGSAPVPSLVACVLPDGKAGVFPGDATTCHGLGLSTLRP

Mean predicted aligned error: 18.1 Å

Secondary structure (DSSP, 8-state):
---HHHHHHHTTSSPPPHHHHHHHHHHHTTSPPTT----PPP---------------------------TT-EE--S--SEEEEESSSS----TTTEEEEE----TT-HHHHHHHHHHHHHHHHHHTTTTTTS--TTSPP-TT-SPPPPEEEEE-TTS-EEEEES-TTHHHHTTPEEEP-

pLDDT: mean 73.22, std 17.75, range [36.78, 95.75]

Solvent-accessible surface area (backbone atoms only — not comparable to full-atom values): 10975 Å² total; per-residue (Å²): 146,86,64,64,71,64,59,64,50,63,69,70,75,58,76,78,55,67,72,59,55,51,53,50,55,53,53,64,69,69,59,81,76,88,80,80,68,84,80,76,78,78,86,73,85,80,89,79,86,87,84,90,82,84,94,80,90,82,89,80,87,78,89,71,79,81,77,82,59,86,79,47,65,36,68,51,75,38,40,61,46,28,36,34,39,32,43,80,61,92,61,84,47,68,48,27,35,44,82,44,78,37,91,33,50,89,92,41,50,41,60,37,35,57,54,51,52,55,54,38,49,46,44,27,12,29,34,31,31,66,88,59,27,30,38,89,87,55,82,66,49,83,57,69,35,79,62,72,55,68,34,50,17,27,41,99,86,24,23,40,34,33,29,49,44,47,90,60,45,30,57,76,71,75,31,34,33,36,30,101

Foldseek 3Di:
DPPPVVVVVVVVPPDDDVVVVVVVVVVVVPDDDPPDDPPPDDPDDDDDDDDDDDDDDDDDDDPPPPCPDPADADFQPDQQKEWEALALDPPPDQFGIDMDGGPDDPVCSPVRFVSVVVVNLQCQQQCCSPPSTGDPPDHGPVSHHDDADKFWWQDPVRHIYIHRDDPCSCVVHVTHGHDD